Protein AF-A0A948RYU1-F1 (afdb_monomer_lite)

Foldseek 3Di:
DDFALWKWWQDDPPPLDDDDFQAWQAFQAQVGPTHQQPSDVFWRKFWDQQFDATRIKTKAFLQDAFPPDNQSHPDDQQEVVGGSHDAPCCHPPHQNPGNDGSTIIIAAFRYNDDPPPPRGRPHGDHGSRGTDMDIGGPDDDAQQFIAMAHGDRDPDPDAGQRDGDHDDPPDDDDPDDRDRDDDDDDDDD

Secondary structure (DSSP, 8-state):
---BSS-EEE---TTT-PPPTT-EEEE--TTS--EESTTSSS-EEEEEE-SSS-S-EEEEETTS--TT--TT-SSBTTSSS--SB--GGGSTTSTT---S---EEEEEBS----SS-SSS-SS--B-TT-EEEEEE-SS-------EEE---SS--SS-------PPPTTS--PPP-------------

Organism: Eiseniibacteriota bacterium (NCBI:txid2212470)

Structure (mmCIF, N/CA/C/O backbone):
data_AF-A0A948RYU1-F1
#
_entry.id   AF-A0A948RYU1-F1
#
loop_
_atom_site.group_PDB
_atom_site.id
_atom_site.type_symbol
_atom_site.label_atom_id
_atom_site.label_alt_id
_atom_site.label_comp_id
_atom_site.label_asym_id
_atom_site.label_entity_id
_atom_site.label_seq_id
_atom_site.pdbx_PDB_ins_code
_atom_site.Cartn_x
_atom_site.Cartn_y
_atom_site.Cartn_z
_atom_site.occupancy
_atom_site.B_iso_or_equiv
_atom_site.auth_seq_id
_atom_site.auth_comp_id
_atom_site.auth_asym_id
_atom_site.auth_atom_id
_atom_site.pdbx_PDB_model_num
ATOM 1 N N . MET A 1 1 ? -13.939 -6.465 -12.708 1.00 30.75 1 MET A N 1
ATOM 2 C CA . MET A 1 1 ? -13.264 -5.229 -13.135 1.00 30.75 1 MET A CA 1
ATOM 3 C C . MET A 1 1 ? -13.842 -4.120 -12.290 1.00 30.75 1 MET A C 1
ATOM 5 O O . MET A 1 1 ? -15.048 -3.894 -12.350 1.00 30.75 1 MET A O 1
ATOM 9 N N . PHE A 1 2 ? -13.020 -3.570 -11.410 1.00 34.16 2 PHE A N 1
ATOM 10 C CA . PHE A 1 2 ? -13.385 -2.534 -10.454 1.00 34.16 2 PHE A CA 1
ATOM 11 C C . PHE A 1 2 ? -12.400 -1.385 -10.671 1.00 34.16 2 PHE A C 1
ATOM 13 O O . PHE A 1 2 ? -11.220 -1.656 -10.853 1.00 34.16 2 PHE A O 1
ATOM 20 N N . SER A 1 3 ? -12.891 -0.148 -10.724 1.00 31.69 3 SER A N 1
ATOM 21 C CA . SER A 1 3 ? -12.088 1.053 -10.977 1.00 31.69 3 SER A CA 1
ATOM 22 C C . SER A 1 3 ? -12.330 2.020 -9.827 1.00 31.69 3 SER A C 1
ATOM 24 O O . SER A 1 3 ? -13.489 2.296 -9.508 1.00 31.69 3 SER A O 1
ATOM 26 N N . PHE A 1 4 ? -11.248 2.479 -9.205 1.00 39.69 4 PHE A N 1
ATOM 27 C CA . PHE A 1 4 ? -11.268 3.373 -8.049 1.00 39.69 4 PHE A CA 1
ATOM 28 C C . PHE A 1 4 ? -10.312 4.553 -8.291 1.00 39.69 4 PHE A C 1
ATOM 30 O O . PHE A 1 4 ? -9.304 4.383 -8.982 1.00 39.69 4 PHE A O 1
ATOM 37 N N . SER A 1 5 ? -10.658 5.739 -7.776 1.00 38.28 5 SER A N 1
ATOM 38 C CA . SER A 1 5 ? -9.871 6.980 -7.906 1.00 38.28 5 SER A CA 1
ATOM 39 C C . SER A 1 5 ? -8.611 6.975 -7.044 1.00 38.28 5 SER A C 1
ATOM 41 O O . SER A 1 5 ? -7.604 7.482 -7.511 1.00 38.28 5 SER A O 1
ATOM 43 N N . SER A 1 6 ? -8.668 6.330 -5.878 1.00 47.59 6 SER A N 1
ATOM 44 C CA . SER A 1 6 ? -7.546 5.949 -5.012 1.00 47.59 6 SER A CA 1
ATOM 45 C C . SER A 1 6 ? -8.043 4.774 -4.173 1.00 47.59 6 SER A C 1
ATOM 47 O O . SER A 1 6 ? -9.038 4.904 -3.465 1.00 47.59 6 SER A O 1
ATOM 49 N N . ALA A 1 7 ? -7.454 3.586 -4.303 1.00 49.44 7 ALA A N 1
ATOM 50 C CA . ALA A 1 7 ? -7.890 2.440 -3.508 1.00 49.44 7 ALA A CA 1
ATOM 51 C C . ALA A 1 7 ? -6.704 1.665 -2.965 1.00 49.44 7 ALA A C 1
ATOM 53 O O . ALA A 1 7 ? -5.889 1.134 -3.721 1.00 49.44 7 ALA A O 1
ATOM 54 N N . ALA A 1 8 ? -6.691 1.533 -1.646 1.00 55.12 8 ALA A N 1
ATOM 55 C CA . ALA A 1 8 ? -5.824 0.620 -0.938 1.00 55.12 8 ALA A CA 1
ATOM 56 C C . ALA A 1 8 ? -6.621 -0.632 -0.550 1.00 55.12 8 ALA A C 1
ATOM 58 O O . ALA A 1 8 ? -7.765 -0.550 -0.089 1.00 55.12 8 ALA A O 1
ATOM 59 N N . VAL A 1 9 ? -6.033 -1.811 -0.741 1.00 58.66 9 VAL A N 1
ATOM 60 C CA . VAL A 1 9 ? -6.622 -3.076 -0.283 1.00 58.66 9 VAL A CA 1
ATOM 61 C C . VAL A 1 9 ? -5.931 -3.475 1.011 1.00 58.66 9 VAL A C 1
ATOM 63 O O . VAL A 1 9 ? -4.713 -3.653 1.039 1.00 58.66 9 VAL A O 1
ATOM 66 N N . VAL A 1 10 ? -6.707 -3.634 2.085 1.00 53.06 10 VAL A N 1
ATOM 67 C CA . VAL A 1 10 ? -6.196 -4.237 3.320 1.00 53.06 10 VAL A CA 1
ATOM 68 C C . VAL A 1 10 ? -6.185 -5.739 3.105 1.00 53.06 10 VAL A C 1
ATOM 70 O O . VAL A 1 10 ? -7.232 -6.348 2.858 1.00 53.06 10 VAL A O 1
ATOM 73 N N . GLN A 1 11 ? -5.011 -6.339 3.228 1.00 56.06 11 GLN A N 1
ATOM 74 C CA . GLN A 1 11 ? -4.881 -7.780 3.231 1.00 56.06 11 GLN A CA 1
ATOM 75 C C . GLN A 1 11 ? -4.114 -8.199 4.481 1.00 56.06 11 GLN A C 1
ATOM 77 O O . GLN A 1 11 ? -2.984 -7.781 4.704 1.00 56.06 11 GLN A O 1
ATOM 82 N N . ASP A 1 12 ? -4.745 -9.039 5.296 1.00 52.59 12 ASP A N 1
ATOM 83 C CA . ASP A 1 12 ? -4.062 -9.759 6.365 1.00 52.59 12 ASP A CA 1
ATOM 84 C C . ASP A 1 12 ? -3.144 -10.808 5.711 1.00 52.59 12 ASP A C 1
ATOM 86 O O . ASP A 1 12 ? -3.612 -11.816 5.172 1.00 52.59 12 ASP A O 1
ATOM 90 N N . PHE A 1 13 ? -1.831 -10.554 5.686 1.00 56.03 13 PHE A N 1
ATOM 91 C CA . PHE A 1 13 ? -0.832 -11.455 5.092 1.00 56.03 13 PHE A CA 1
ATOM 92 C C . PHE A 1 13 ? -0.423 -12.606 6.042 1.00 56.03 13 PHE A C 1
ATOM 94 O O . PHE A 1 13 ? 0.565 -13.309 5.788 1.00 56.03 13 PHE A O 1
ATOM 101 N N . GLY A 1 14 ? -1.221 -12.844 7.095 1.00 46.81 14 GLY A N 1
ATOM 102 C CA . GLY A 1 14 ? -0.962 -13.599 8.328 1.00 46.81 14 GLY A CA 1
ATOM 103 C C . GLY A 1 14 ? -0.550 -15.077 8.262 1.00 46.81 14 GLY A C 1
ATOM 104 O O . GLY A 1 14 ? -0.667 -15.789 9.258 1.00 46.81 14 GLY A O 1
ATOM 105 N N . SER A 1 15 ? -0.023 -15.580 7.145 1.00 49.22 15 SER A N 1
ATOM 106 C CA . SER A 1 15 ? 0.614 -16.909 7.087 1.00 49.22 15 SER A CA 1
ATOM 107 C C . SER A 1 15 ? 1.947 -16.980 6.332 1.00 49.22 15 SER A C 1
ATOM 109 O O . SER A 1 15 ? 2.686 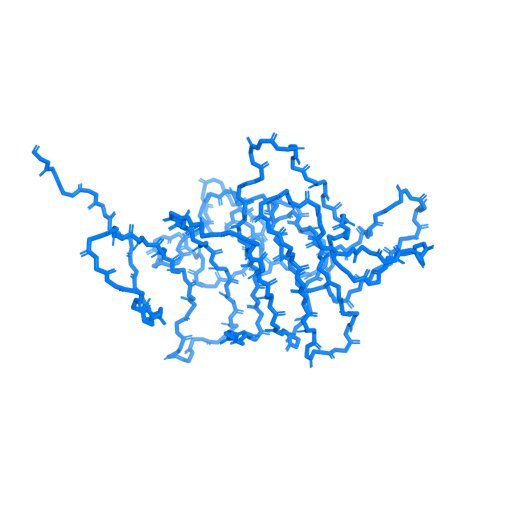-17.945 6.543 1.00 49.22 15 SER A O 1
ATOM 111 N N . TYR A 1 16 ? 2.317 -15.963 5.544 1.00 55.38 16 TYR A N 1
ATOM 112 C CA . TYR A 1 16 ? 3.554 -15.970 4.738 1.00 55.38 16 TYR A CA 1
ATOM 113 C C . TYR A 1 16 ? 4.610 -14.955 5.198 1.00 55.38 16 TYR A C 1
ATOM 115 O O . TYR A 1 16 ? 5.713 -14.916 4.652 1.00 55.38 16 TYR A O 1
ATOM 123 N N . GLY A 1 17 ? 4.307 -14.223 6.274 1.00 63.78 17 GLY A N 1
ATOM 124 C CA . GLY A 1 17 ? 5.098 -13.100 6.758 1.00 63.78 17 GLY A CA 1
ATOM 125 C C . GLY A 1 17 ? 4.718 -11.840 5.995 1.00 63.78 17 GLY A C 1
ATOM 126 O O . GLY A 1 17 ? 4.726 -11.833 4.766 1.00 63.78 17 GLY A O 1
ATOM 127 N N . ASP A 1 18 ? 4.371 -10.787 6.729 1.00 73.81 18 ASP A N 1
ATOM 128 C CA . ASP A 1 18 ? 3.951 -9.538 6.110 1.00 73.81 18 ASP A CA 1
ATOM 129 C C . ASP A 1 18 ? 5.151 -8.939 5.361 1.00 73.81 18 ASP A C 1
ATOM 131 O O . ASP A 1 18 ? 6.194 -8.686 5.984 1.00 73.81 18 ASP A O 1
ATOM 135 N N . PRO A 1 19 ? 5.063 -8.746 4.031 1.00 86.06 19 PRO A N 1
ATOM 136 C CA . PRO A 1 19 ? 6.118 -8.059 3.310 1.00 86.06 19 PRO A CA 1
ATOM 137 C C . PRO A 1 19 ? 6.304 -6.666 3.928 1.00 86.06 19 PRO A C 1
ATOM 139 O O . PRO A 1 19 ? 5.321 -6.003 4.255 1.00 86.06 19 PRO A O 1
ATOM 142 N N . PRO A 1 20 ? 7.544 -6.209 4.141 1.00 90.19 20 PRO A N 1
ATOM 143 C CA . PRO A 1 20 ? 7.784 -4.883 4.693 1.00 90.19 20 PRO A CA 1
ATOM 144 C C . PRO A 1 20 ? 7.312 -3.799 3.718 1.00 90.19 20 PRO A C 1
ATOM 146 O O . PRO A 1 20 ? 7.304 -4.019 2.502 1.00 90.19 20 PRO A O 1
ATOM 149 N N . ALA A 1 21 ? 6.985 -2.618 4.245 1.00 91.31 21 ALA A N 1
ATOM 150 C CA . ALA A 1 21 ? 6.714 -1.438 3.428 1.00 91.31 21 ALA A CA 1
ATOM 151 C C . ALA A 1 21 ? 7.827 -1.199 2.392 1.00 91.31 21 ALA A C 1
ATOM 153 O O . ALA A 1 21 ? 9.001 -1.502 2.630 1.00 91.31 21 ALA A O 1
ATOM 154 N N . GLY A 1 22 ? 7.421 -0.734 1.213 1.00 92.25 22 GLY A N 1
ATOM 155 C CA . GLY A 1 22 ? 8.281 -0.550 0.048 1.00 92.25 22 GLY A CA 1
ATOM 156 C C . GLY A 1 22 ? 8.573 -1.818 -0.748 1.00 92.25 22 GLY A C 1
ATOM 157 O O . GLY A 1 22 ? 9.243 -1.750 -1.777 1.00 92.25 22 GLY A O 1
ATOM 158 N N . THR A 1 23 ? 8.055 -2.979 -0.337 1.00 93.12 23 THR A N 1
ATOM 159 C CA . THR A 1 23 ? 8.128 -4.189 -1.167 1.00 93.12 23 THR A CA 1
ATOM 160 C C . THR A 1 23 ? 7.227 -4.036 -2.391 1.00 93.12 23 THR A C 1
ATOM 162 O O . THR A 1 23 ? 6.022 -3.836 -2.247 1.00 93.12 23 THR A O 1
ATOM 165 N N . VAL A 1 24 ? 7.795 -4.186 -3.591 1.00 94.06 24 VAL A N 1
ATOM 166 C CA . VAL A 1 24 ? 7.033 -4.273 -4.845 1.00 94.06 24 VAL A CA 1
ATOM 167 C C . VAL A 1 24 ? 6.474 -5.687 -4.996 1.00 94.06 24 VAL A C 1
ATOM 169 O O . VAL A 1 24 ? 7.227 -6.658 -5.059 1.00 94.06 24 VAL A O 1
ATOM 172 N N . ILE A 1 25 ? 5.150 -5.807 -5.061 1.00 92.81 25 ILE A N 1
ATOM 173 C CA . ILE A 1 25 ? 4.432 -7.084 -5.189 1.00 92.81 25 ILE A CA 1
ATOM 174 C C . ILE A 1 25 ? 4.146 -7.422 -6.655 1.00 92.81 25 ILE A C 1
ATOM 176 O O . ILE A 1 25 ? 4.155 -8.590 -7.040 1.00 92.81 25 ILE A O 1
ATOM 180 N N . PHE A 1 26 ? 3.928 -6.402 -7.481 1.00 94.38 26 PHE A N 1
ATOM 181 C CA . PHE A 1 26 ? 3.707 -6.522 -8.920 1.00 94.38 26 PHE A CA 1
ATOM 182 C C . PHE A 1 26 ? 4.311 -5.316 -9.639 1.00 94.38 26 PHE A C 1
ATOM 184 O O . PHE A 1 26 ? 4.293 -4.216 -9.091 1.00 94.38 26 PHE A O 1
ATOM 191 N N . GLY A 1 27 ? 4.774 -5.510 -10.872 1.00 93.38 27 GLY A N 1
ATOM 192 C CA . GLY A 1 27 ? 5.184 -4.435 -11.771 1.00 93.38 27 GLY A CA 1
ATOM 193 C C . GLY A 1 27 ? 6.677 -4.134 -11.741 1.00 93.38 27 GLY A C 1
ATOM 194 O O . GLY A 1 27 ? 7.493 -4.950 -11.305 1.00 93.38 27 GLY A O 1
ATOM 195 N N . ASP A 1 28 ? 7.036 -2.960 -12.255 1.00 90.06 28 ASP A N 1
ATOM 196 C CA . ASP A 1 28 ? 8.419 -2.500 -12.328 1.00 90.06 28 ASP A CA 1
ATOM 197 C C . ASP A 1 28 ? 9.043 -2.421 -10.931 1.00 90.06 28 ASP A C 1
ATOM 199 O O . ASP A 1 28 ? 8.451 -1.890 -9.990 1.00 90.06 28 ASP A O 1
ATOM 203 N N . HIS A 1 29 ? 10.264 -2.943 -10.821 1.00 85.44 29 HIS A N 1
ATOM 204 C CA . HIS A 1 29 ? 11.044 -2.968 -9.589 1.00 85.44 29 HIS A CA 1
ATOM 205 C C . HIS A 1 29 ? 12.248 -2.026 -9.716 1.00 85.44 29 HIS A C 1
ATOM 207 O O . HIS A 1 29 ? 12.858 -1.987 -10.793 1.00 85.44 29 HIS A O 1
ATOM 213 N N . PRO A 1 30 ? 12.692 -1.369 -8.626 1.00 78.50 30 PRO A N 1
ATOM 214 C CA . PRO A 1 30 ? 13.868 -0.490 -8.635 1.00 78.50 30 PRO A CA 1
ATOM 215 C C . PRO A 1 30 ? 15.164 -1.093 -9.233 1.00 78.50 30 PRO A C 1
ATOM 217 O O . PRO A 1 30 ? 16.036 -0.358 -9.690 1.00 78.50 30 PRO A O 1
ATOM 220 N N . TYR A 1 31 ? 15.287 -2.428 -9.308 1.00 78.38 31 TYR A N 1
ATOM 221 C CA . TYR A 1 31 ? 16.457 -3.143 -9.851 1.00 78.38 31 TYR A CA 1
ATOM 222 C C . TYR A 1 31 ? 16.216 -3.813 -11.208 1.00 78.38 31 TYR A C 1
ATOM 224 O O . TYR A 1 31 ? 17.054 -4.581 -11.685 1.00 78.38 31 TYR A O 1
ATOM 232 N N . GLY A 1 32 ? 15.076 -3.536 -11.842 1.00 74.50 32 GLY A N 1
ATOM 233 C CA . GLY A 1 32 ? 14.790 -3.933 -13.219 1.00 74.50 32 GLY A CA 1
ATOM 234 C C . GLY A 1 32 ? 14.391 -5.393 -13.430 1.00 74.50 32 GLY A C 1
ATOM 235 O O . GLY A 1 32 ? 14.212 -5.784 -14.581 1.00 74.50 32 GLY A O 1
ATOM 236 N N . ILE A 1 33 ? 14.236 -6.198 -12.372 1.00 80.94 33 ILE A N 1
ATOM 237 C CA . ILE A 1 33 ? 13.502 -7.469 -12.453 1.00 80.94 33 ILE A CA 1
ATOM 238 C C . ILE A 1 33 ? 12.091 -7.200 -11.931 1.00 80.94 33 ILE A C 1
ATOM 240 O O . ILE A 1 33 ? 11.944 -7.040 -10.722 1.00 80.94 33 ILE A O 1
ATOM 244 N N . PRO A 1 34 ? 11.075 -7.118 -12.806 1.00 88.06 34 PRO A N 1
ATOM 245 C CA . PRO A 1 34 ? 9.707 -6.874 -12.376 1.00 88.06 34 PRO A CA 1
ATOM 246 C C . PRO A 1 34 ? 9.209 -7.965 -11.429 1.00 88.06 34 PRO A C 1
ATOM 248 O O . PRO A 1 34 ? 9.529 -9.143 -11.614 1.00 88.06 34 PRO A O 1
ATOM 251 N N . ALA A 1 35 ? 8.399 -7.570 -10.452 1.00 91.56 35 ALA A N 1
ATOM 252 C CA . ALA A 1 35 ? 7.615 -8.512 -9.672 1.00 91.56 35 ALA A CA 1
ATOM 253 C C . ALA A 1 35 ? 6.418 -8.978 -10.515 1.00 91.56 35 ALA A C 1
ATOM 255 O O . ALA A 1 35 ? 5.768 -8.185 -11.198 1.00 91.56 35 ALA A O 1
ATOM 256 N N . ASP A 1 36 ? 6.128 -10.273 -10.493 1.00 91.56 36 ASP A N 1
ATOM 257 C CA . ASP A 1 36 ? 5.119 -10.912 -11.345 1.00 91.56 36 ASP A CA 1
ATOM 258 C C . ASP A 1 36 ? 3.763 -11.102 -10.653 1.00 91.56 36 ASP A C 1
ATOM 260 O O . ASP A 1 36 ? 2.849 -11.678 -11.243 1.00 91.56 36 ASP A O 1
ATOM 264 N N . GLY A 1 37 ? 3.611 -10.604 -9.422 1.00 87.19 37 GLY A N 1
ATOM 265 C CA . GLY A 1 37 ? 2.365 -10.720 -8.674 1.00 87.19 37 GLY A CA 1
ATOM 266 C C . GLY A 1 37 ? 2.184 -12.039 -7.935 1.00 87.19 37 GLY A C 1
ATOM 267 O O . GLY A 1 37 ? 1.142 -12.222 -7.309 1.00 87.19 37 GLY A O 1
ATOM 268 N N . THR A 1 38 ? 3.158 -12.959 -7.972 1.00 88.56 38 THR A N 1
ATOM 269 C CA . THR A 1 38 ? 3.029 -14.300 -7.370 1.00 88.56 38 THR A CA 1
ATOM 270 C C . THR A 1 38 ? 3.529 -14.365 -5.926 1.00 88.56 38 THR A C 1
ATOM 272 O O . THR A 1 38 ? 3.927 -15.430 -5.451 1.00 88.56 38 THR A O 1
ATOM 275 N N . PHE A 1 39 ? 3.578 -13.229 -5.223 1.00 85.38 39 PHE A N 1
ATOM 276 C CA . PHE A 1 39 ? 3.970 -13.206 -3.811 1.00 85.38 39 PHE A CA 1
ATOM 277 C C . PHE A 1 39 ? 3.010 -14.053 -2.961 1.00 85.38 39 PHE A C 1
ATOM 279 O O . PHE A 1 39 ? 3.430 -14.734 -2.026 1.00 85.38 39 PHE A O 1
ATOM 286 N N . PHE A 1 40 ? 1.723 -14.045 -3.319 1.00 81.00 40 PHE A N 1
ATOM 287 C CA . PHE A 1 40 ? 0.704 -14.872 -2.687 1.00 81.00 40 PHE A CA 1
ATOM 288 C C . PHE A 1 40 ? 0.591 -16.212 -3.420 1.00 81.00 40 PHE A C 1
ATOM 290 O O . PHE A 1 40 ? 0.560 -16.240 -4.649 1.00 81.00 40 PHE A O 1
ATOM 297 N N . PRO A 1 41 ? 0.523 -17.342 -2.700 1.00 81.19 41 PRO A N 1
ATOM 298 C CA . PRO A 1 41 ? 0.465 -18.652 -3.343 1.00 81.19 41 PRO A CA 1
ATOM 299 C C . PRO A 1 41 ? -0.919 -19.000 -3.892 1.00 81.19 41 PRO A C 1
ATOM 301 O O . PRO A 1 41 ? -1.015 -19.854 -4.767 1.00 81.19 41 PRO A O 1
ATOM 304 N N . ASP A 1 42 ? -1.973 -18.368 -3.37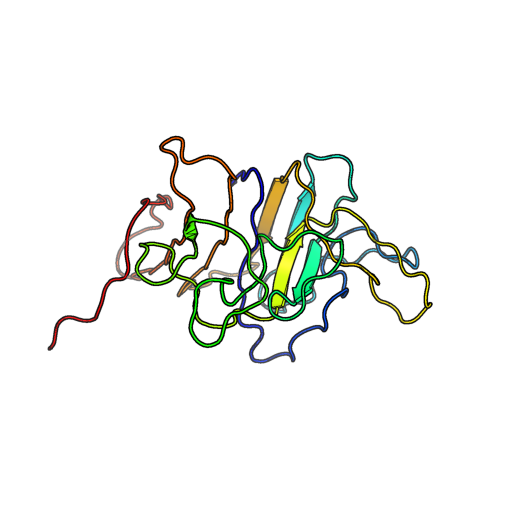2 1.00 79.81 42 ASP A N 1
ATOM 305 C CA . ASP A 1 42 ? -3.362 -18.708 -3.700 1.00 79.81 42 ASP A CA 1
ATOM 306 C C . ASP A 1 42 ? -3.936 -17.861 -4.847 1.00 79.81 42 ASP A C 1
ATOM 308 O O . ASP A 1 42 ? -4.993 -18.180 -5.395 1.00 79.81 42 ASP A O 1
ATOM 312 N N . PHE A 1 43 ? -3.268 -16.763 -5.203 1.00 82.06 43 PHE A N 1
ATOM 313 C CA . PHE A 1 43 ? -3.692 -15.880 -6.280 1.00 82.06 43 PHE A CA 1
ATOM 314 C C . PHE A 1 43 ? -2.529 -15.048 -6.815 1.00 82.06 43 PHE A C 1
ATOM 316 O O . PHE A 1 43 ? -1.555 -14.776 -6.117 1.00 82.06 43 PHE A O 1
ATOM 323 N N . ILE A 1 44 ? -2.676 -14.592 -8.051 1.00 86.81 44 ILE A N 1
ATOM 324 C CA . ILE A 1 44 ? -1.775 -13.634 -8.686 1.00 86.81 44 ILE A CA 1
ATOM 325 C C . ILE A 1 44 ? -2.408 -12.254 -8.577 1.00 86.81 44 ILE A C 1
ATOM 327 O O . ILE A 1 44 ? -3.605 -12.098 -8.834 1.00 86.81 44 ILE A O 1
ATOM 331 N N . VAL A 1 45 ? -1.616 -11.248 -8.213 1.00 87.12 45 VAL A N 1
ATOM 332 C CA . VAL A 1 45 ? -2.070 -9.856 -8.212 1.00 87.12 45 VAL A CA 1
ATOM 333 C C . VAL A 1 45 ? -1.428 -9.063 -9.344 1.00 87.12 45 VAL A C 1
ATOM 335 O O . VAL A 1 45 ? -0.258 -9.233 -9.661 1.00 87.12 45 VAL A O 1
ATOM 338 N N . SER A 1 46 ? -2.196 -8.185 -9.972 1.00 87.31 46 SER A N 1
ATOM 339 C CA . SER A 1 46 ? -1.693 -7.246 -10.972 1.00 87.31 46 SER A CA 1
ATOM 340 C C . SER A 1 46 ? -2.391 -5.905 -10.845 1.00 87.31 46 SER A C 1
ATOM 342 O O . SER A 1 46 ? -3.420 -5.802 -10.175 1.00 87.31 46 SER A O 1
ATOM 344 N N . ALA A 1 47 ? -1.836 -4.875 -11.475 1.00 86.06 47 ALA A N 1
ATOM 345 C CA . ALA A 1 47 ? -2.464 -3.569 -11.509 1.00 86.06 47 ALA A CA 1
ATOM 346 C C . ALA A 1 47 ? -2.339 -2.872 -12.853 1.00 86.06 47 ALA A C 1
ATOM 348 O O . ALA A 1 47 ? -1.397 -3.099 -13.615 1.00 86.06 47 ALA A O 1
ATOM 349 N N . VAL A 1 48 ? -3.303 -1.990 -13.091 1.00 86.69 48 VAL A N 1
ATOM 350 C CA . VAL A 1 48 ? -3.226 -0.950 -14.106 1.00 86.69 48 VAL A CA 1
ATOM 351 C C . VAL A 1 48 ? -3.297 0.387 -13.384 1.00 86.69 48 VAL A C 1
ATOM 353 O O . VAL A 1 48 ? -4.337 0.727 -12.827 1.00 86.69 48 VAL A O 1
ATOM 356 N N . ASN A 1 49 ? -2.197 1.130 -13.387 1.00 85.62 49 ASN A N 1
ATOM 357 C CA . ASN A 1 49 ? -2.150 2.505 -12.908 1.00 85.62 49 ASN A CA 1
ATOM 358 C C . ASN A 1 49 ? -2.717 3.431 -14.005 1.00 85.62 49 ASN A C 1
ATOM 360 O O . ASN A 1 49 ? -2.280 3.372 -15.161 1.00 85.62 49 ASN A O 1
ATOM 364 N N . HIS A 1 50 ? -3.716 4.247 -13.663 1.00 85.62 50 HIS A N 1
ATOM 365 C CA . HIS A 1 50 ? -4.346 5.225 -14.560 1.00 85.62 50 HIS A CA 1
ATOM 366 C C . HIS A 1 50 ? -3.803 6.651 -14.395 1.00 85.62 50 HIS A C 1
ATOM 368 O O . HIS A 1 50 ? -4.170 7.537 -15.174 1.00 85.62 50 HIS A O 1
ATOM 374 N N . GLY A 1 51 ? -2.931 6.867 -13.417 1.00 84.12 51 GLY A N 1
ATOM 375 C CA . GLY A 1 51 ? -2.153 8.078 -13.238 1.00 84.12 51 GLY A CA 1
ATOM 376 C C . GLY A 1 51 ? -0.869 8.109 -14.063 1.00 84.12 51 GLY A C 1
ATOM 377 O O . GLY A 1 51 ? -0.802 7.603 -15.187 1.00 84.12 51 GLY A O 1
ATOM 378 N N . ASN A 1 52 ? 0.145 8.790 -13.525 1.00 88.00 52 ASN A N 1
ATOM 379 C CA . ASN A 1 52 ? 1.428 9.009 -14.208 1.00 88.00 52 ASN A CA 1
ATOM 380 C C . ASN A 1 52 ? 2.574 8.170 -13.626 1.00 88.00 52 ASN A C 1
ATOM 382 O O . ASN A 1 52 ? 3.683 8.212 -14.169 1.00 88.00 52 ASN A O 1
ATOM 386 N N . GLY A 1 53 ? 2.319 7.447 -12.539 1.00 88.69 53 GLY A N 1
ATOM 387 C CA . GLY A 1 53 ? 3.256 6.557 -11.882 1.00 88.69 53 GLY A CA 1
ATOM 388 C C . GLY A 1 53 ? 3.456 5.222 -12.610 1.00 88.69 53 GLY A C 1
ATOM 389 O O . GLY A 1 53 ? 2.926 4.978 -13.705 1.00 88.69 53 GLY A O 1
ATOM 390 N N . PRO A 1 54 ? 4.280 4.338 -12.029 1.00 92.81 54 PRO A N 1
ATOM 391 C CA . PRO A 1 54 ? 4.547 3.016 -12.569 1.00 92.81 54 PRO A CA 1
ATOM 392 C C . PRO A 1 54 ? 3.318 2.104 -12.487 1.00 92.81 54 PRO A C 1
ATOM 394 O O . PRO A 1 54 ? 2.419 2.269 -11.664 1.00 92.81 54 PRO A O 1
ATOM 397 N N . GLN A 1 55 ? 3.311 1.075 -13.331 1.00 91.81 55 GLN A N 1
ATOM 398 C CA . GLN A 1 55 ? 2.305 0.009 -13.319 1.00 91.81 55 GLN A CA 1
ATOM 399 C C . GLN A 1 55 ? 2.644 -1.019 -12.228 1.00 91.81 55 GLN A C 1
ATOM 401 O O . GLN A 1 55 ? 2.850 -2.196 -12.524 1.00 91.81 55 GLN A O 1
ATOM 406 N N . SER A 1 56 ? 2.771 -0.554 -10.984 1.00 93.56 56 SER A N 1
ATOM 407 C CA . SER A 1 56 ? 3.295 -1.345 -9.872 1.00 93.56 56 SER A CA 1
ATOM 408 C C . SER A 1 56 ? 2.373 -1.330 -8.661 1.00 93.56 56 SER A C 1
ATOM 410 O O . SER A 1 56 ? 1.692 -0.343 -8.390 1.00 93.56 56 SER A O 1
ATOM 412 N N . LEU A 1 57 ? 2.391 -2.435 -7.915 1.00 92.62 57 LEU A N 1
ATOM 413 C CA . LEU A 1 57 ? 1.772 -2.547 -6.599 1.00 92.62 57 LEU A CA 1
ATOM 414 C C . LEU A 1 57 ? 2.847 -2.628 -5.537 1.00 92.62 57 LEU A C 1
ATOM 416 O O . LEU A 1 57 ? 3.764 -3.446 -5.654 1.00 92.62 57 LEU A O 1
ATOM 420 N N . ILE A 1 58 ? 2.703 -1.820 -4.495 1.00 92.44 58 ILE A N 1
ATOM 421 C CA . ILE A 1 58 ? 3.655 -1.765 -3.389 1.00 92.44 58 ILE A CA 1
ATOM 422 C C . ILE A 1 58 ? 2.948 -1.906 -2.051 1.00 92.44 58 ILE A C 1
ATOM 424 O O . ILE A 1 58 ? 1.758 -1.619 -1.914 1.00 92.44 58 ILE A O 1
ATOM 428 N N . ILE A 1 59 ? 3.707 -2.374 -1.068 1.00 91.88 59 ILE A N 1
ATOM 429 C CA . ILE A 1 59 ? 3.268 -2.411 0.320 1.00 91.88 59 ILE A CA 1
ATOM 430 C C . ILE A 1 59 ? 3.507 -1.053 0.966 1.00 91.88 59 ILE A C 1
ATOM 432 O O . ILE A 1 59 ? 4.619 -0.526 0.917 1.00 91.88 59 ILE A O 1
ATOM 436 N N . PHE A 1 60 ? 2.478 -0.536 1.621 1.00 91.00 60 PHE A N 1
ATOM 437 C CA . PHE A 1 60 ? 2.474 0.739 2.324 1.00 91.00 60 PHE A CA 1
ATOM 438 C C . PHE A 1 60 ? 2.122 0.528 3.794 1.00 91.00 60 PHE A C 1
ATOM 440 O O . PHE A 1 60 ? 1.094 -0.075 4.089 1.00 91.00 60 PHE A O 1
ATOM 447 N N . ASP A 1 61 ? 2.949 1.013 4.721 1.00 91.75 61 ASP A N 1
ATOM 448 C CA . ASP A 1 61 ? 2.618 0.970 6.149 1.00 91.75 61 ASP A CA 1
ATOM 449 C C . ASP A 1 61 ? 1.773 2.189 6.521 1.00 91.75 61 ASP A C 1
ATOM 451 O O . ASP A 1 61 ? 2.290 3.270 6.796 1.00 91.75 61 ASP A O 1
ATOM 455 N N . SER A 1 62 ? 0.461 1.992 6.600 1.00 89.50 62 SER A N 1
ATOM 456 C CA . SER A 1 62 ? -0.464 3.056 6.986 1.00 89.50 62 SER A CA 1
ATOM 457 C C . SER A 1 62 ? -0.263 3.567 8.414 1.00 89.50 62 SER A C 1
ATOM 459 O O . SER A 1 62 ? -0.711 4.666 8.730 1.00 89.50 62 SER A O 1
ATOM 461 N N . SER A 1 63 ? 0.426 2.822 9.282 1.00 90.81 63 SER A N 1
ATOM 462 C CA . SER A 1 63 ? 0.759 3.289 10.634 1.00 90.81 63 SER A CA 1
ATOM 463 C C . SER A 1 63 ? 1.993 4.188 10.693 1.00 90.81 63 SER A C 1
ATOM 465 O O . SER A 1 63 ? 2.179 4.908 11.677 1.00 90.81 63 SER A O 1
ATOM 467 N N . HIS A 1 64 ? 2.792 4.206 9.624 1.00 92.19 64 HIS A N 1
ATOM 468 C CA . HIS A 1 64 ? 3.960 5.069 9.457 1.00 92.19 64 HIS A CA 1
ATOM 469 C C . HIS A 1 64 ? 4.059 5.554 8.000 1.00 92.19 64 HIS A C 1
ATOM 471 O O . HIS A 1 64 ? 5.022 5.212 7.311 1.00 92.19 64 HIS A O 1
ATOM 477 N N . PRO A 1 65 ? 3.070 6.331 7.522 1.00 90.88 65 PRO A N 1
ATOM 478 C CA . PRO A 1 65 ? 3.026 6.775 6.135 1.00 90.88 65 PRO A CA 1
ATOM 479 C C . PRO A 1 65 ? 4.232 7.656 5.780 1.00 90.88 65 PRO A C 1
ATOM 481 O O . PRO A 1 65 ? 4.769 8.390 6.619 1.00 90.88 65 PRO A O 1
ATOM 484 N N . THR A 1 66 ? 4.641 7.568 4.518 1.00 87.56 66 THR A N 1
ATOM 485 C CA . THR A 1 66 ? 5.740 8.314 3.883 1.00 87.56 66 THR A CA 1
ATOM 486 C C . THR A 1 66 ? 5.202 9.146 2.713 1.00 87.56 66 THR A C 1
ATOM 488 O O . THR A 1 66 ? 3.998 9.188 2.507 1.00 87.56 66 THR A O 1
ATOM 491 N N . GLY A 1 67 ? 6.060 9.849 1.964 1.00 76.75 67 GLY A N 1
ATOM 492 C CA . GLY A 1 67 ? 5.642 10.540 0.728 1.00 76.75 67 GLY A CA 1
ATOM 493 C C . GLY A 1 67 ? 4.865 11.852 0.910 1.00 76.75 67 GLY A C 1
ATOM 494 O O . GLY A 1 67 ? 4.566 12.523 -0.067 1.00 76.75 67 GLY A O 1
ATOM 495 N N . ASP A 1 68 ? 4.619 12.271 2.156 1.00 78.44 68 ASP A N 1
ATOM 496 C CA . ASP A 1 68 ? 3.723 13.378 2.522 1.00 78.44 68 ASP A CA 1
ATOM 497 C C . ASP A 1 68 ? 2.228 13.124 2.222 1.00 78.44 68 ASP A C 1
ATOM 499 O O . ASP A 1 68 ? 1.421 14.036 2.447 1.00 78.44 68 ASP A O 1
ATOM 503 N N . ASP A 1 69 ? 1.839 11.902 1.824 1.00 73.25 69 ASP A N 1
ATOM 504 C CA . ASP A 1 69 ? 0.434 11.501 1.736 1.00 73.25 69 ASP A CA 1
ATOM 505 C C . ASP A 1 69 ? -0.023 10.696 2.957 1.00 73.25 69 ASP A C 1
ATOM 507 O O . ASP A 1 69 ? 0.346 9.548 3.214 1.00 73.25 69 ASP A O 1
ATOM 511 N N . PHE A 1 70 ? -0.806 11.369 3.793 1.00 83.62 70 PHE A N 1
ATOM 512 C CA . PHE A 1 70 ? -1.234 10.862 5.096 1.00 83.62 70 PHE A CA 1
ATOM 513 C C . PHE A 1 70 ? -2.689 10.415 5.096 1.00 83.62 70 PHE A C 1
ATOM 515 O O . PHE A 1 70 ? -3.196 9.974 6.129 1.00 83.62 70 PHE A O 1
ATOM 522 N N . ASP A 1 71 ? -3.403 10.572 3.990 1.00 80.06 71 ASP A N 1
ATOM 523 C CA . ASP A 1 71 ? -4.834 10.301 3.946 1.00 80.06 71 ASP A CA 1
ATOM 524 C C . ASP A 1 71 ? -5.165 8.802 3.906 1.00 80.06 71 ASP A C 1
ATOM 526 O O . ASP A 1 71 ? -6.206 8.400 4.429 1.00 80.06 71 ASP A O 1
ATOM 530 N N . LEU A 1 72 ? -4.224 7.959 3.475 1.00 84.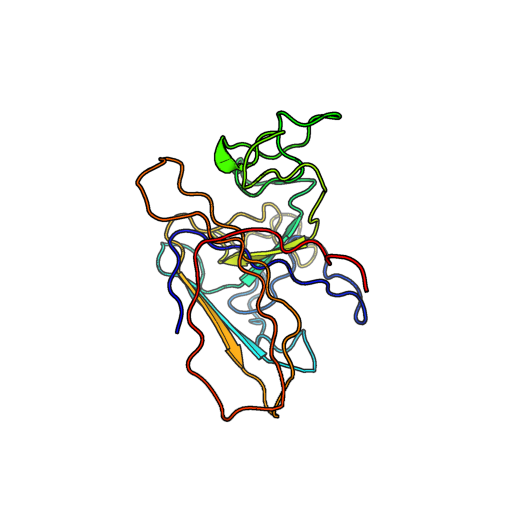38 72 LEU A N 1
ATOM 531 C CA . LEU A 1 72 ? -4.243 6.508 3.706 1.00 84.38 72 LEU A CA 1
ATOM 532 C C . LEU A 1 72 ? -3.710 6.077 5.085 1.00 84.38 72 LEU A C 1
ATOM 534 O O . LEU A 1 72 ? -3.673 4.884 5.400 1.00 84.38 72 LEU A O 1
ATOM 538 N N . GLY A 1 73 ? -3.279 7.022 5.923 1.00 88.69 73 GLY A N 1
ATOM 539 C CA . GLY A 1 73 ? -2.742 6.730 7.248 1.00 88.69 73 GLY A CA 1
ATOM 540 C C . GLY A 1 73 ? -3.797 6.185 8.220 1.00 88.69 73 GLY A C 1
ATOM 541 O O . GLY A 1 73 ? -4.978 6.535 8.168 1.00 88.69 73 GLY A O 1
ATOM 542 N N . THR A 1 74 ? -3.369 5.338 9.156 1.00 88.62 74 THR A N 1
ATOM 543 C CA . THR A 1 74 ? -4.208 4.735 10.200 1.00 88.62 74 THR A CA 1
ATOM 544 C C . THR A 1 74 ? -3.423 4.567 11.510 1.00 88.62 74 THR A C 1
ATOM 546 O O . THR A 1 74 ? -2.253 4.197 11.470 1.00 88.62 74 THR A O 1
ATOM 549 N N . PRO A 1 75 ? -4.003 4.794 12.701 1.00 92.44 75 PRO A N 1
ATOM 550 C CA . PRO A 1 75 ? -5.320 5.370 12.966 1.00 92.44 75 PRO A CA 1
ATOM 551 C C . PRO A 1 75 ? -5.490 6.806 12.447 1.00 92.44 75 PRO A C 1
ATOM 553 O O . PRO A 1 75 ? -4.511 7.474 12.122 1.00 92.44 75 PRO A O 1
ATOM 556 N N . ASN A 1 76 ? -6.725 7.301 12.417 1.00 92.31 76 ASN A N 1
ATOM 557 C CA . ASN A 1 76 ? -7.033 8.696 12.107 1.00 92.31 76 ASN A CA 1
ATOM 558 C C . ASN A 1 76 ? -6.522 9.667 13.197 1.00 92.31 76 ASN A C 1
ATOM 560 O O . ASN A 1 76 ? -6.455 9.335 14.384 1.00 92.31 76 ASN A O 1
ATOM 564 N N . GLU A 1 77 ? -6.207 10.898 12.801 1.00 93.56 77 GLU A N 1
ATOM 565 C CA . GLU A 1 77 ? -5.654 11.964 13.644 1.00 93.56 77 GLU A CA 1
ATOM 566 C C . GLU A 1 77 ? -6.584 12.419 14.778 1.00 93.56 77 GLU A C 1
ATOM 568 O O . GLU A 1 77 ? -6.127 12.999 15.762 1.00 93.56 77 GLU A O 1
ATOM 573 N N . THR A 1 78 ? -7.888 12.156 14.666 1.00 94.19 78 THR A N 1
ATOM 574 C CA . THR A 1 78 ? -8.884 12.535 15.684 1.00 94.19 78 THR A CA 1
ATOM 575 C C . THR A 1 78 ? -9.144 11.457 16.738 1.00 94.19 78 THR A C 1
ATOM 577 O O . THR A 1 78 ? -9.894 11.705 17.682 1.00 94.19 78 THR A O 1
ATOM 580 N N . CYS A 1 79 ? -8.540 10.277 16.594 1.00 93.94 79 CYS A N 1
ATOM 581 C CA . CYS A 1 79 ? -8.677 9.171 17.538 1.00 93.94 79 CYS A CA 1
ATOM 582 C C . CYS A 1 79 ? -7.919 9.422 18.853 1.00 93.94 79 CYS A C 1
ATOM 584 O O . CYS A 1 79 ? -7.119 10.351 18.971 1.00 93.94 79 CYS A O 1
ATOM 586 N N . ASP A 1 80 ? -8.164 8.576 19.858 1.00 93.50 80 ASP A N 1
ATOM 587 C CA . ASP A 1 80 ? -7.439 8.587 21.134 1.00 93.50 80 ASP A CA 1
ATOM 588 C C . ASP A 1 80 ? -6.778 7.216 21.385 1.00 93.50 80 ASP A C 1
ATOM 590 O O . ASP A 1 80 ? -7.488 6.254 21.696 1.00 93.50 80 ASP A O 1
ATOM 594 N N . PRO A 1 81 ? -5.440 7.091 21.259 1.00 93.00 81 PRO A N 1
ATOM 595 C CA . PRO A 1 81 ? -4.485 8.145 20.895 1.00 93.00 81 PRO A CA 1
ATOM 596 C C . PRO A 1 81 ? -4.592 8.568 19.412 1.00 93.00 81 PRO A C 1
ATOM 598 O O . PRO A 1 81 ? -5.042 7.771 18.587 1.00 93.00 81 PRO A O 1
ATOM 601 N N . PRO A 1 82 ? -4.151 9.792 19.053 1.00 93.75 82 PRO A N 1
ATOM 602 C CA . PRO A 1 82 ? -4.178 10.254 17.666 1.00 93.75 82 PRO A CA 1
ATOM 603 C C . PRO A 1 82 ? -3.182 9.462 16.814 1.00 93.75 82 PRO A C 1
ATOM 605 O O . PRO A 1 82 ? -2.038 9.253 17.232 1.00 93.75 82 PRO A O 1
ATOM 608 N N . GLY A 1 83 ? -3.617 9.029 15.630 1.00 94.31 83 GLY A N 1
ATOM 609 C CA . GLY A 1 83 ? -2.768 8.365 14.639 1.00 94.31 83 GLY A CA 1
ATOM 610 C C . GLY A 1 83 ? -2.321 9.295 13.503 1.00 94.31 83 GLY A C 1
ATOM 611 O O . GLY A 1 83 ? -2.620 10.490 13.528 1.00 94.31 83 GLY A O 1
ATOM 612 N N . PRO A 1 84 ? -1.572 8.772 12.516 1.00 92.94 84 PRO A N 1
ATOM 613 C CA . PRO A 1 84 ? -1.046 9.564 11.403 1.00 92.94 84 PRO A CA 1
ATOM 614 C C . PRO A 1 84 ? -2.083 9.899 10.315 1.00 92.94 84 PRO A C 1
ATOM 616 O O . PRO A 1 84 ? -1.812 10.758 9.483 1.00 92.94 84 PRO A O 1
ATOM 619 N N . GLY A 1 85 ? -3.235 9.224 10.296 1.00 91.38 85 GLY A N 1
ATOM 620 C CA . GLY A 1 85 ? -4.231 9.299 9.228 1.00 91.38 85 GLY A CA 1
ATOM 621 C C . GLY A 1 85 ? -4.989 10.613 9.144 1.00 91.38 85 GLY A C 1
ATOM 622 O O . GLY A 1 85 ? -5.597 11.034 10.125 1.00 91.38 85 GLY A O 1
ATOM 623 N N . GLN A 1 86 ? -5.051 11.224 7.965 1.00 88.12 86 GLN A N 1
ATOM 624 C CA . GLN A 1 86 ? -5.737 12.501 7.754 1.00 88.12 86 GLN A CA 1
ATOM 625 C C . GLN A 1 86 ? -7.009 12.337 6.925 1.00 88.12 86 GLN A C 1
ATOM 627 O O . GLN A 1 86 ? -6.986 11.864 5.797 1.00 88.12 86 GLN A O 1
ATOM 632 N N . GLY A 1 87 ? -8.145 12.801 7.443 1.00 84.00 87 GLY A N 1
ATOM 633 C CA . GLY A 1 87 ? -9.380 12.820 6.660 1.00 84.00 87 GLY A CA 1
ATOM 634 C C . GLY A 1 87 ? -10.643 12.748 7.500 1.00 84.00 87 GLY A C 1
ATOM 635 O O . GLY A 1 87 ? -10.717 12.020 8.486 1.00 84.00 87 GLY A O 1
ATOM 636 N N . GLN A 1 88 ? -11.675 13.469 7.058 1.00 84.69 88 GLN A N 1
ATOM 637 C CA . GLN A 1 88 ? -12.950 13.566 7.780 1.00 84.69 88 GLN A CA 1
ATOM 638 C C . GLN A 1 88 ? -13.720 12.240 7.820 1.00 84.69 88 GLN A C 1
ATOM 640 O O . GLN A 1 88 ? -14.471 11.982 8.755 1.00 84.69 88 GLN A O 1
ATOM 645 N N . GLY A 1 89 ? -13.552 11.390 6.800 1.00 80.50 89 GLY A N 1
ATOM 646 C CA . GLY A 1 89 ? -14.239 10.099 6.724 1.00 80.50 89 GLY A CA 1
ATOM 647 C C . GLY A 1 89 ? -13.816 9.123 7.824 1.00 80.50 89 GLY A C 1
ATOM 648 O O . GLY A 1 89 ? -14.644 8.327 8.266 1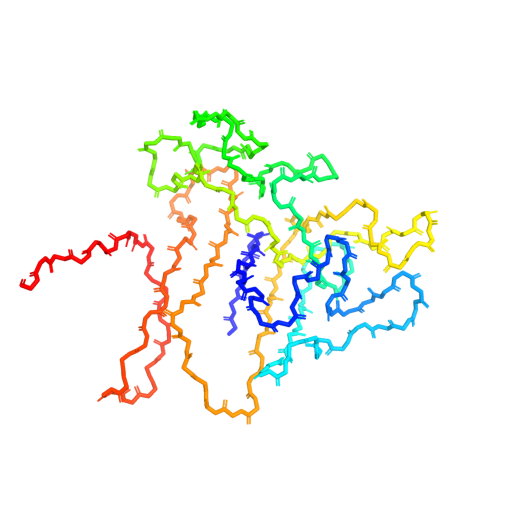.00 80.50 89 GLY A O 1
ATOM 649 N N . GLY A 1 90 ? -12.560 9.229 8.274 1.00 83.62 90 GLY A N 1
ATOM 650 C CA . GLY A 1 90 ? -11.943 8.359 9.274 1.00 83.62 90 GLY A CA 1
ATOM 651 C C . GLY A 1 90 ? -12.090 8.820 10.723 1.00 83.62 90 GLY A C 1
ATOM 652 O O . GLY A 1 90 ? -11.597 8.124 11.610 1.00 83.62 90 GLY A O 1
ATOM 653 N N . GLU A 1 91 ? -12.721 9.972 10.979 1.00 88.62 91 GLU A N 1
ATOM 654 C CA . GLU A 1 91 ? -12.744 10.565 12.321 1.00 88.62 91 GLU A CA 1
ATOM 655 C C . GLU A 1 91 ? -13.482 9.699 13.354 1.00 88.62 91 GLU A C 1
ATOM 657 O O . GLU A 1 91 ? -14.438 8.984 13.035 1.00 88.62 91 GLU A O 1
ATOM 662 N N . GLN A 1 92 ? -13.080 9.816 14.623 1.00 86.75 92 GLN A N 1
ATOM 663 C CA . GLN A 1 92 ? -13.741 9.122 15.727 1.00 86.75 92 GLN A CA 1
ATOM 664 C C . GLN A 1 92 ? -15.236 9.479 15.799 1.00 86.75 92 GLN A C 1
ATOM 666 O O . GLN A 1 92 ? -15.627 10.647 15.847 1.00 86.75 92 GLN A O 1
ATOM 671 N N . GLY A 1 93 ? -16.095 8.462 15.847 1.00 85.00 93 GLY A N 1
ATOM 672 C CA . GLY A 1 93 ? -17.549 8.585 15.850 1.00 85.00 93 GLY A CA 1
ATOM 673 C C . GLY A 1 93 ? -18.187 8.702 14.463 1.00 85.00 93 GLY A C 1
ATOM 674 O O . GLY A 1 93 ? -19.419 8.744 14.381 1.00 85.00 93 GLY A O 1
ATOM 675 N N . GLN A 1 94 ? -17.399 8.741 13.383 1.00 83.88 94 GLN A N 1
ATOM 676 C CA . GLN A 1 94 ? -17.917 8.704 12.014 1.00 83.88 94 GLN A CA 1
ATOM 677 C C . GLN A 1 94 ? -18.199 7.274 11.556 1.00 83.88 94 GLN A C 1
ATOM 679 O O . GLN A 1 94 ? -17.740 6.289 12.126 1.00 83.88 94 GLN A O 1
ATOM 684 N N . GLN A 1 95 ? -18.961 7.145 10.470 1.00 78.62 95 GLN A N 1
ATOM 685 C CA . GLN A 1 95 ? -19.259 5.837 9.883 1.00 78.62 95 GLN A CA 1
ATOM 686 C C . GLN A 1 95 ? -18.002 5.116 9.369 1.00 78.62 95 GLN A C 1
ATOM 688 O O . GLN A 1 95 ? -17.961 3.888 9.408 1.00 78.62 95 GLN A O 1
ATOM 693 N N . GLY A 1 96 ? -17.020 5.867 8.866 1.00 75.81 96 GLY A N 1
ATOM 694 C CA . GLY A 1 96 ? -15.737 5.346 8.401 1.00 75.81 96 GLY A CA 1
ATOM 695 C C . GLY A 1 96 ? -14.642 5.401 9.462 1.00 75.81 96 GLY A C 1
ATOM 696 O O . GLY A 1 96 ? -13.480 5.328 9.079 1.00 75.81 96 GLY A O 1
ATOM 697 N N . GLU A 1 97 ? -15.000 5.561 10.749 1.00 86.06 97 GLU A N 1
ATOM 698 C CA . GLU A 1 97 ? -14.047 5.647 11.861 1.00 86.06 97 GLU A CA 1
ATOM 699 C C . GLU A 1 97 ? -12.941 4.605 11.710 1.00 86.06 97 GLU A C 1
ATOM 701 O O . GLU A 1 97 ? -13.200 3.403 11.609 1.00 86.06 97 GLU A O 1
ATOM 706 N N . ASN A 1 98 ? -11.706 5.091 11.728 1.00 84.62 98 ASN A N 1
ATOM 707 C CA . ASN A 1 98 ? -10.529 4.267 11.559 1.00 84.62 98 ASN A CA 1
ATOM 708 C C . ASN A 1 98 ? -9.553 4.523 12.705 1.00 84.62 98 ASN A C 1
ATOM 710 O O . ASN A 1 98 ? -8.478 5.089 12.519 1.00 84.62 98 ASN A O 1
ATOM 714 N N . CYS A 1 99 ? -9.978 4.165 13.918 1.00 90.06 99 CYS A N 1
ATOM 715 C CA . CYS A 1 99 ? -9.183 4.336 15.133 1.00 90.06 99 CYS A CA 1
ATOM 716 C C . CYS A 1 99 ? -8.266 3.154 15.465 1.00 90.06 99 CYS A C 1
ATOM 718 O O . CYS A 1 99 ? -7.583 3.178 16.485 1.00 90.06 99 CYS A O 1
ATOM 720 N N . GLU A 1 100 ? -8.209 2.156 14.586 1.00 87.88 100 GLU A N 1
ATOM 721 C CA . GLU A 1 100 ? -7.324 1.004 14.712 1.00 87.88 100 GLU A CA 1
ATOM 722 C C . GLU A 1 100 ? -6.273 1.038 13.593 1.00 87.88 100 GLU A C 1
ATOM 724 O O . GLU A 1 100 ? -6.595 1.415 12.466 1.00 87.88 100 GLU A O 1
ATOM 729 N N . PRO A 1 101 ? -5.014 0.658 13.867 1.00 84.62 101 PRO A N 1
ATOM 730 C CA . PRO A 1 101 ? -4.007 0.548 12.824 1.00 84.62 101 PRO A CA 1
ATOM 731 C C . PRO A 1 101 ? -4.351 -0.607 11.876 1.00 84.62 101 PRO A C 1
ATOM 733 O O . PRO A 1 101 ? -4.576 -1.738 12.310 1.00 84.62 101 PRO A O 1
ATOM 736 N N . LEU A 1 102 ? -4.341 -0.331 10.575 1.00 83.81 102 LEU A N 1
ATOM 737 C CA . LEU A 1 102 ? -4.477 -1.333 9.515 1.00 83.81 102 LEU A CA 1
ATOM 738 C C . LEU A 1 102 ? -3.125 -1.845 9.007 1.00 83.81 102 LEU A C 1
ATOM 740 O O . LEU A 1 102 ? -3.091 -2.829 8.274 1.00 83.81 102 LEU A O 1
ATOM 744 N N . TYR A 1 103 ? -2.021 -1.216 9.426 1.00 87.56 103 TYR A N 1
ATOM 745 C CA . TYR A 1 103 ? -0.653 -1.582 9.058 1.00 87.56 103 TYR A CA 1
ATOM 746 C C . TYR A 1 103 ? -0.460 -1.620 7.536 1.00 87.56 103 TYR A C 1
ATOM 748 O O . TYR A 1 103 ? -0.728 -0.623 6.862 1.00 87.56 103 TYR A O 1
ATOM 756 N N . ASN A 1 104 ? 0.016 -2.745 7.004 1.00 87.31 104 ASN A N 1
ATOM 757 C CA . ASN A 1 104 ? 0.376 -2.892 5.607 1.00 87.31 104 ASN A CA 1
ATOM 758 C C . ASN A 1 104 ? -0.857 -2.932 4.702 1.00 87.31 104 ASN A C 1
ATOM 760 O O . ASN A 1 104 ? -1.690 -3.835 4.780 1.00 87.31 104 ASN A O 1
ATOM 764 N N . LEU A 1 105 ? -0.910 -1.977 3.786 1.00 86.75 105 LEU A N 1
ATOM 765 C CA . LEU A 1 105 ? -1.880 -1.884 2.712 1.00 86.75 105 LEU A CA 1
ATOM 766 C C . LEU A 1 105 ? -1.203 -2.182 1.377 1.00 86.75 105 LEU A C 1
ATOM 768 O O . LEU A 1 105 ? -0.018 -1.905 1.190 1.00 86.75 105 LEU A O 1
ATOM 772 N N . LEU A 1 106 ? -1.970 -2.726 0.437 1.00 88.69 106 LEU A N 1
ATOM 773 C CA . LEU A 1 106 ? -1.556 -2.836 -0.954 1.00 88.69 106 LEU A CA 1
ATOM 774 C C . LEU A 1 106 ? -2.075 -1.622 -1.726 1.00 88.69 106 LEU A C 1
ATOM 776 O O . LEU A 1 106 ? -3.289 -1.417 -1.786 1.00 88.69 106 LEU A O 1
ATOM 780 N N . ILE A 1 107 ? -1.166 -0.860 -2.329 1.00 90.00 107 ILE A N 1
ATOM 781 C CA . ILE A 1 107 ? -1.476 0.372 -3.066 1.00 90.00 107 ILE A CA 1
ATOM 782 C C . ILE A 1 107 ? -0.902 0.336 -4.484 1.00 90.00 107 ILE A C 1
ATOM 784 O O . ILE A 1 107 ? 0.068 -0.378 -4.757 1.00 90.00 107 ILE A O 1
ATOM 788 N N . ILE A 1 108 ? -1.497 1.120 -5.385 1.00 91.19 108 ILE A N 1
ATOM 789 C CA . ILE A 1 108 ? -0.931 1.412 -6.707 1.00 91.19 108 ILE A CA 1
ATOM 790 C C . ILE A 1 108 ? 0.131 2.485 -6.519 1.00 91.19 108 ILE A C 1
ATOM 792 O O . ILE A 1 108 ? -0.189 3.564 -6.049 1.00 91.19 108 ILE A O 1
ATOM 796 N N . ALA A 1 109 ? 1.375 2.191 -6.875 1.00 92.56 109 ALA A N 1
ATOM 797 C CA . ALA A 1 109 ? 2.504 3.056 -6.560 1.00 92.56 109 ALA A CA 1
ATOM 798 C C . ALA A 1 109 ? 2.526 4.351 -7.387 1.00 92.56 109 ALA A C 1
ATOM 800 O O . ALA A 1 109 ? 2.437 4.290 -8.616 1.00 92.56 109 ALA A O 1
ATOM 801 N N . GLU A 1 110 ? 2.782 5.491 -6.740 1.00 91.69 110 GLU A N 1
ATOM 802 C CA . GLU A 1 110 ? 3.153 6.742 -7.421 1.00 91.69 110 GLU A CA 1
ATOM 803 C C . GLU A 1 110 ? 4.599 6.680 -7.948 1.00 91.69 110 GLU A C 1
ATOM 805 O O . GLU A 1 110 ? 4.925 7.156 -9.041 1.00 91.69 110 GLU A O 1
ATOM 810 N N . ASN A 1 111 ? 5.489 6.044 -7.183 1.00 92.56 111 ASN A N 1
ATOM 811 C CA . ASN A 1 111 ? 6.909 5.940 -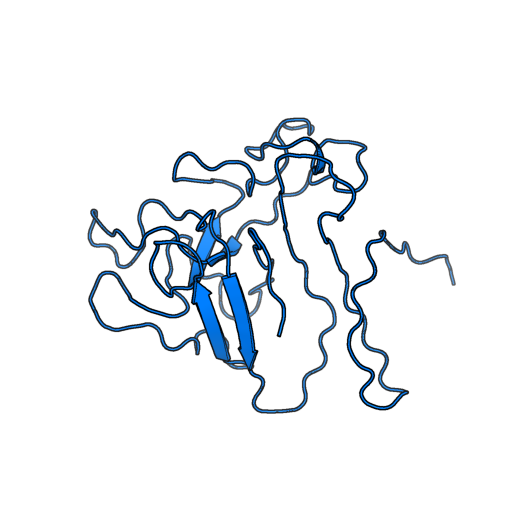7.491 1.00 92.56 111 ASN A CA 1
ATOM 812 C C . ASN A 1 111 ? 7.498 4.590 -7.041 1.00 92.56 111 ASN A C 1
ATOM 814 O O . ASN A 1 111 ? 6.904 3.847 -6.266 1.00 92.56 111 ASN A O 1
ATOM 818 N N . ILE A 1 112 ? 8.687 4.268 -7.551 1.00 93.62 112 ILE A N 1
ATOM 819 C CA . ILE A 1 112 ? 9.439 3.052 -7.193 1.00 93.62 112 ILE A CA 1
ATOM 820 C C . ILE A 1 112 ? 10.910 3.369 -6.894 1.00 93.62 112 ILE A C 1
ATOM 822 O O . ILE A 1 112 ? 11.816 2.630 -7.287 1.00 93.62 112 ILE A O 1
ATOM 826 N N . VAL A 1 113 ? 11.172 4.526 -6.285 1.00 94.00 113 VAL A N 1
ATOM 827 C CA . VAL A 1 113 ? 12.540 4.989 -6.031 1.00 94.00 113 VAL A CA 1
ATOM 828 C C . VAL A 1 113 ? 13.147 4.231 -4.851 1.00 94.00 113 VAL A C 1
ATOM 830 O O . VAL A 1 113 ? 12.593 4.237 -3.760 1.00 94.00 113 VAL A O 1
ATOM 833 N N . ASP A 1 114 ? 14.314 3.628 -5.080 1.00 93.38 114 ASP A N 1
ATOM 834 C CA . ASP A 1 114 ? 15.178 3.034 -4.052 1.00 93.38 114 ASP A CA 1
ATOM 835 C C . ASP A 1 114 ? 16.540 3.746 -4.093 1.00 93.38 114 ASP A C 1
ATOM 837 O O . ASP A 1 114 ? 17.441 3.411 -4.871 1.00 93.38 114 ASP A O 1
ATOM 841 N N . ALA A 1 115 ? 16.656 4.826 -3.329 1.00 93.25 115 ALA A N 1
ATOM 842 C CA . ALA A 1 115 ? 17.862 5.631 -3.221 1.00 93.25 115 ALA A CA 1
ATOM 843 C C . ALA A 1 115 ? 18.900 5.001 -2.283 1.00 93.25 115 ALA A C 1
ATOM 845 O O . ALA A 1 115 ? 20.099 5.266 -2.442 1.00 93.25 115 ALA A O 1
ATOM 846 N N . ASN A 1 116 ? 18.467 4.199 -1.306 1.00 93.00 116 ASN A N 1
ATOM 847 C CA . ASN A 1 116 ? 19.347 3.615 -0.294 1.00 93.00 116 ASN A CA 1
ATOM 848 C C . ASN A 1 116 ? 19.983 2.274 -0.737 1.00 93.00 116 ASN A C 1
ATOM 850 O O . ASN A 1 116 ? 21.044 1.889 -0.231 1.00 93.00 116 ASN A O 1
ATOM 854 N N . GLY A 1 117 ? 19.402 1.621 -1.740 1.00 91.75 117 GLY A N 1
ATOM 855 C CA . GLY A 1 117 ? 19.896 0.404 -2.351 1.00 91.75 117 GLY A CA 1
ATOM 856 C C . GLY A 1 117 ? 19.592 -0.881 -1.570 1.00 91.75 117 GLY A C 1
ATOM 857 O O . GLY A 1 117 ? 20.370 -1.834 -1.710 1.00 91.75 117 GLY A O 1
ATOM 858 N N . ASP A 1 118 ? 18.523 -0.938 -0.774 1.00 91.75 118 ASP A N 1
ATOM 859 C CA . ASP A 1 118 ? 18.173 -2.091 0.068 1.00 91.75 118 ASP A CA 1
ATOM 860 C C . ASP A 1 118 ? 17.181 -3.086 -0.550 1.00 91.75 118 ASP A C 1
ATOM 862 O O . ASP A 1 118 ? 16.944 -4.147 0.045 1.00 91.75 118 ASP A O 1
ATOM 866 N N . GLY A 1 119 ? 16.648 -2.815 -1.742 1.00 89.81 119 GLY A N 1
ATOM 867 C CA . GLY A 1 119 ? 15.632 -3.666 -2.353 1.00 89.81 119 GLY A CA 1
ATOM 868 C C . GLY A 1 119 ? 14.225 -3.083 -2.328 1.00 89.81 119 GLY A C 1
ATOM 869 O O . GLY A 1 119 ? 13.328 -3.756 -2.841 1.00 89.81 119 GLY A O 1
ATOM 870 N N . ARG A 1 120 ? 13.992 -1.922 -1.710 1.00 91.88 120 ARG A N 1
ATOM 871 C CA . ARG A 1 120 ? 12.649 -1.418 -1.391 1.00 91.88 120 ARG A CA 1
ATOM 872 C C . ARG A 1 120 ? 12.465 0.022 -1.829 1.00 91.88 120 ARG A C 1
ATOM 874 O O . ARG A 1 120 ? 13.401 0.804 -1.905 1.00 91.88 120 ARG A O 1
ATOM 881 N N . VAL A 1 121 ? 11.214 0.364 -2.111 1.00 93.88 121 VAL A N 1
ATOM 882 C CA . VAL A 1 121 ? 10.820 1.755 -2.327 1.00 93.88 121 VAL A CA 1
ATOM 883 C C . VAL A 1 121 ? 10.983 2.518 -1.011 1.00 93.88 121 VAL A C 1
ATOM 885 O O . VAL A 1 121 ? 10.457 2.077 0.010 1.00 93.88 121 VAL A O 1
ATOM 888 N N . ASP A 1 122 ? 11.723 3.628 -1.041 1.00 92.44 122 ASP A N 1
ATOM 889 C CA . ASP A 1 122 ? 12.072 4.422 0.148 1.00 92.44 122 ASP A CA 1
ATOM 890 C C . ASP A 1 122 ? 10.889 5.236 0.684 1.00 92.44 122 ASP A C 1
ATOM 892 O O . ASP A 1 122 ? 10.687 5.302 1.896 1.00 92.44 122 ASP A O 1
ATOM 896 N N . ASP A 1 123 ? 10.092 5.805 -0.225 1.00 92.44 123 ASP A N 1
ATOM 897 C CA . ASP A 1 123 ? 8.898 6.595 0.084 1.00 92.44 123 ASP A CA 1
ATOM 898 C C . ASP A 1 123 ? 7.665 5.993 -0.624 1.00 92.44 123 ASP A C 1
ATOM 900 O O . ASP A 1 123 ? 7.237 6.508 -1.664 1.00 92.44 123 ASP A O 1
ATOM 904 N N . PRO A 1 124 ? 7.123 4.856 -0.135 1.00 92.00 124 PRO A N 1
ATOM 905 C CA . PRO A 1 124 ? 5.878 4.291 -0.648 1.00 92.00 124 PRO A CA 1
ATOM 906 C C . PRO A 1 124 ? 4.723 5.283 -0.519 1.00 92.00 124 PRO A C 1
ATOM 908 O O . PRO A 1 124 ? 4.463 5.780 0.577 1.00 92.00 124 PRO A O 1
ATOM 911 N N . ASP A 1 125 ? 4.035 5.521 -1.631 1.00 89.38 125 ASP A N 1
ATOM 912 C CA . ASP A 1 125 ? 2.896 6.432 -1.735 1.00 89.38 125 ASP A CA 1
ATOM 913 C C . ASP A 1 125 ? 1.980 6.000 -2.893 1.00 89.38 125 ASP A C 1
ATOM 915 O O . ASP A 1 125 ? 2.467 5.378 -3.856 1.00 89.38 125 ASP A O 1
ATOM 919 N N . ASP A 1 126 ? 0.673 6.248 -2.784 1.00 87.88 126 ASP A N 1
ATOM 920 C CA . ASP A 1 126 ? -0.300 5.848 -3.795 1.00 87.88 126 ASP A CA 1
ATOM 921 C C . ASP A 1 126 ? -0.432 6.864 -4.930 1.00 87.88 126 ASP A C 1
ATOM 923 O O . ASP A 1 126 ? -0.276 8.070 -4.776 1.00 87.88 126 ASP A O 1
ATOM 927 N N . ASP A 1 127 ? -0.687 6.368 -6.138 1.00 87.88 127 ASP A N 1
ATOM 928 C CA . ASP A 1 127 ? -0.906 7.252 -7.274 1.00 87.88 127 ASP A CA 1
ATOM 929 C C . ASP A 1 127 ? -2.290 7.905 -7.168 1.00 87.88 127 ASP A C 1
ATOM 931 O O . ASP A 1 127 ? -3.316 7.231 -7.286 1.00 87.88 127 ASP A O 1
ATOM 935 N N . ALA A 1 128 ? -2.323 9.233 -7.046 1.00 83.81 128 ALA A N 1
ATOM 936 C CA . ALA A 1 128 ? -3.553 10.028 -6.984 1.00 83.81 128 ALA A CA 1
ATOM 937 C C . ALA A 1 128 ? -4.465 9.911 -8.229 1.00 83.81 128 ALA A C 1
ATOM 939 O O . ALA A 1 128 ? -5.602 10.389 -8.225 1.00 83.81 128 ALA A O 1
ATOM 940 N N . GLY A 1 129 ? -3.970 9.354 -9.340 1.00 81.56 129 GLY A N 1
ATOM 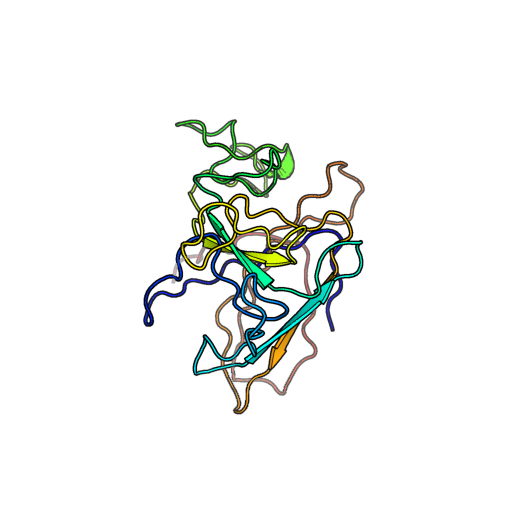941 C CA . GLY A 1 129 ? -4.771 8.998 -10.513 1.00 81.56 129 GLY A CA 1
ATOM 942 C C . GLY A 1 129 ? -5.497 7.654 -10.387 1.00 81.56 129 GLY A C 1
ATOM 943 O O . GLY A 1 129 ? -6.348 7.344 -11.230 1.00 81.56 129 GLY A O 1
ATOM 944 N N . GLY A 1 130 ? -5.164 6.869 -9.363 1.00 82.56 130 GLY A N 1
ATOM 945 C CA . GLY A 1 130 ? -5.752 5.579 -9.053 1.00 82.56 130 GLY A CA 1
ATOM 946 C C . GLY A 1 130 ? -5.539 4.540 -10.141 1.00 82.56 130 GLY A C 1
ATOM 947 O O . GLY A 1 130 ? -4.582 4.564 -10.921 1.00 82.56 130 GLY A O 1
ATOM 948 N N . GLY A 1 131 ? -6.473 3.595 -10.213 1.00 84.12 131 GLY A N 1
ATOM 949 C CA . GLY A 1 131 ? -6.392 2.529 -11.195 1.00 84.12 131 GLY A CA 1
ATOM 950 C C . GLY A 1 131 ? -7.224 1.304 -10.861 1.00 84.12 131 GLY A C 1
ATOM 951 O O . GLY A 1 131 ? -8.311 1.378 -10.280 1.00 84.12 131 GLY A O 1
ATOM 952 N N . GLU A 1 132 ? -6.711 0.162 -11.296 1.00 83.56 132 GLU A N 1
ATOM 953 C CA . GLU A 1 132 ? -7.331 -1.142 -11.118 1.00 83.56 132 GLU A CA 1
ATOM 954 C C . GLU A 1 132 ? -6.336 -2.093 -10.459 1.00 83.56 132 GLU A C 1
ATOM 956 O O . GLU A 1 132 ? -5.211 -2.227 -10.932 1.00 83.56 132 GLU A O 1
ATOM 961 N N . ILE A 1 133 ? -6.773 -2.794 -9.411 1.00 83.31 133 ILE A N 1
ATOM 962 C CA . ILE A 1 133 ? -6.060 -3.934 -8.824 1.00 83.31 133 ILE A CA 1
ATOM 963 C C . ILE A 1 133 ? -6.839 -5.197 -9.184 1.00 83.31 133 ILE A C 1
ATOM 965 O O . ILE A 1 133 ? -8.038 -5.310 -8.906 1.00 83.31 133 ILE A O 1
ATOM 969 N N . LEU A 1 134 ? -6.168 -6.148 -9.822 1.00 83.94 134 LEU A N 1
ATOM 970 C CA . LEU A 1 134 ? -6.739 -7.413 -10.259 1.00 83.94 134 LEU A CA 1
ATOM 971 C C . LEU A 1 134 ? -6.162 -8.565 -9.440 1.00 83.94 134 LEU A C 1
ATOM 973 O O . LEU A 1 134 ? -4.953 -8.759 -9.404 1.00 83.94 134 LEU A O 1
ATOM 977 N N . PHE A 1 135 ? -7.059 -9.363 -8.864 1.00 84.00 135 PHE A N 1
ATOM 978 C CA . PHE A 1 135 ? -6.757 -10.620 -8.186 1.00 84.00 135 PHE A CA 1
ATOM 979 C C . PHE A 1 135 ? -7.222 -11.785 -9.068 1.00 84.00 135 PHE A C 1
ATOM 981 O O . PHE A 1 135 ? -8.413 -11.888 -9.381 1.00 84.00 135 PHE A O 1
ATOM 988 N N . GLU A 1 136 ? -6.297 -12.648 -9.481 1.00 82.94 136 GLU A N 1
ATOM 989 C CA . GLU A 1 136 ? -6.564 -13.840 -10.287 1.00 82.94 136 GLU A CA 1
ATOM 990 C C . GLU A 1 136 ? -6.349 -15.107 -9.457 1.00 82.94 136 GLU A C 1
ATOM 992 O O . GLU A 1 136 ? -5.250 -15.367 -8.978 1.00 82.94 136 GLU A O 1
ATOM 997 N N . PHE A 1 137 ? -7.401 -15.913 -9.324 1.00 80.81 137 PHE A N 1
ATOM 998 C CA . PHE A 1 137 ? -7.375 -17.186 -8.608 1.00 80.81 137 PHE A CA 1
ATOM 999 C C . PHE A 1 137 ? -7.336 -18.333 -9.621 1.00 80.81 137 PHE A C 1
ATOM 1001 O O . PHE A 1 137 ? -8.178 -18.400 -10.522 1.00 80.81 137 PHE A O 1
ATOM 1008 N N . ASP A 1 138 ? -6.387 -19.252 -9.466 1.00 81.44 138 ASP A N 1
ATOM 1009 C CA . ASP A 1 138 ? -6.222 -20.413 -10.353 1.00 81.44 138 ASP A CA 1
ATOM 1010 C C . ASP A 1 138 ? -7.236 -21.541 -10.071 1.00 81.44 138 ASP A C 1
ATOM 1012 O O . ASP A 1 138 ? -7.426 -22.466 -10.868 1.00 81.44 138 ASP A O 1
ATOM 1016 N N . SER A 1 139 ? -7.924 -21.442 -8.937 1.00 78.44 139 SER A N 1
ATOM 1017 C CA . SER A 1 139 ? -8.896 -22.396 -8.434 1.00 78.44 139 SER A CA 1
ATOM 1018 C C . SER A 1 139 ? -10.036 -21.673 -7.703 1.00 78.44 139 SER A C 1
ATOM 1020 O O . SER A 1 139 ? -9.882 -20.528 -7.274 1.00 78.44 139 SER A O 1
ATOM 1022 N N . PRO A 1 140 ? -11.230 -22.287 -7.581 1.00 77.88 140 PRO A N 1
ATOM 1023 C CA . PRO A 1 140 ? -12.327 -21.678 -6.839 1.00 77.88 140 PRO A CA 1
ATOM 1024 C C . PRO A 1 140 ? -11.926 -21.390 -5.388 1.00 77.88 140 PRO A C 1
ATOM 1026 O O . PRO A 1 140 ? -11.613 -22.315 -4.639 1.00 77.88 140 PRO A O 1
ATOM 1029 N N . PHE A 1 141 ? -11.995 -20.121 -4.992 1.00 69.75 141 PHE A N 1
ATOM 1030 C CA . PHE A 1 141 ? -11.639 -19.656 -3.654 1.00 69.75 141 PHE A CA 1
ATOM 1031 C C . PHE A 1 141 ? -12.864 -19.091 -2.926 1.00 69.75 141 PHE A C 1
ATOM 1033 O O . PHE A 1 141 ? -13.787 -18.566 -3.555 1.00 69.75 141 PHE A O 1
ATOM 1040 N N . ILE A 1 142 ? -12.889 -19.204 -1.596 1.00 72.31 142 ILE A N 1
ATOM 1041 C CA . ILE A 1 142 ? -13.898 -18.545 -0.758 1.00 72.31 142 ILE A CA 1
ATOM 1042 C C . ILE A 1 142 ? -13.269 -17.277 -0.198 1.00 72.31 142 ILE A C 1
ATOM 1044 O O . ILE A 1 142 ? -12.325 -17.342 0.582 1.00 72.31 142 ILE A O 1
ATOM 1048 N N . ILE A 1 143 ? -13.818 -16.133 -0.588 1.00 68.44 143 ILE A N 1
ATOM 1049 C CA . ILE A 1 143 ? -13.445 -14.833 -0.035 1.00 68.44 143 ILE A CA 1
ATOM 1050 C C . ILE A 1 143 ? -14.350 -14.576 1.174 1.00 68.44 143 ILE A C 1
ATOM 1052 O O . ILE A 1 143 ? -15.571 -14.542 1.021 1.00 68.44 143 ILE A O 1
ATOM 1056 N N . ASP A 1 144 ? -13.754 -14.448 2.361 1.00 64.88 144 ASP A N 1
ATOM 1057 C CA . ASP A 1 144 ? -14.480 -14.149 3.609 1.00 64.88 144 ASP A CA 1
ATOM 1058 C C . ASP A 1 144 ? -14.664 -12.639 3.825 1.00 64.88 144 ASP A C 1
ATOM 1060 O O . ASP A 1 144 ? -15.699 -12.183 4.305 1.00 64.88 144 ASP A O 1
ATOM 1064 N N . TYR A 1 145 ? -13.661 -11.844 3.447 1.00 63.91 145 TYR A N 1
ATOM 1065 C CA . TYR A 1 145 ? -13.769 -10.394 3.362 1.00 63.91 145 TYR A CA 1
ATOM 1066 C C . TYR A 1 145 ? -12.690 -9.821 2.435 1.00 63.91 145 TYR A C 1
ATOM 1068 O O . TYR A 1 145 ? -11.631 -10.410 2.240 1.00 63.91 145 TYR A O 1
ATOM 1076 N N . ILE A 1 146 ? -12.983 -8.655 1.864 1.00 68.31 146 ILE A N 1
ATOM 1077 C CA . ILE A 1 146 ? -12.010 -7.735 1.271 1.00 68.31 146 ILE A CA 1
ATOM 1078 C C . ILE A 1 146 ? -12.315 -6.404 1.922 1.00 68.31 146 ILE A C 1
ATOM 1080 O O . ILE A 1 146 ? -13.478 -6.008 1.894 1.00 68.31 146 ILE A O 1
ATOM 1084 N N . THR A 1 147 ? -11.311 -5.730 2.465 1.00 72.75 147 THR A N 1
ATOM 1085 C CA . THR A 1 147 ? -11.467 -4.357 2.942 1.00 72.75 147 THR A CA 1
ATOM 1086 C C . THR A 1 147 ? -10.800 -3.433 1.939 1.00 72.75 147 THR A C 1
ATOM 1088 O O . THR A 1 147 ? -9.634 -3.620 1.594 1.00 72.75 147 THR A O 1
ATOM 1091 N N . ILE A 1 148 ? -11.558 -2.451 1.465 1.00 74.06 148 ILE A N 1
ATOM 1092 C CA . ILE A 1 148 ? -11.071 -1.405 0.572 1.00 74.06 148 ILE A CA 1
ATOM 1093 C C . ILE A 1 148 ? -11.070 -0.104 1.369 1.00 74.06 148 ILE A C 1
ATOM 1095 O O . ILE A 1 148 ? -12.028 0.192 2.086 1.00 74.06 148 ILE A O 1
ATOM 1099 N N . MET A 1 149 ? -9.980 0.641 1.257 1.00 73.25 149 MET A N 1
ATOM 1100 C CA . MET A 1 149 ? -9.846 1.990 1.780 1.00 73.25 149 MET A CA 1
ATOM 1101 C C . MET A 1 149 ? -9.790 2.955 0.604 1.00 73.25 149 MET A C 1
ATOM 1103 O O . MET A 1 149 ? -8.993 2.773 -0.311 1.00 73.25 149 MET A O 1
ATOM 1107 N N . ASP A 1 150 ? -10.673 3.943 0.643 1.00 68.94 150 ASP A N 1
ATOM 1108 C CA . ASP A 1 150 ? -10.864 4.967 -0.378 1.00 68.94 150 ASP A CA 1
ATOM 1109 C C . ASP A 1 150 ? -11.149 6.295 0.330 1.00 68.94 150 ASP A C 1
ATOM 1111 O O . ASP A 1 150 ? -11.831 6.327 1.364 1.00 68.94 150 ASP A O 1
ATOM 1115 N N . ILE A 1 151 ? -10.596 7.373 -0.210 1.00 63.09 151 ILE A N 1
ATOM 1116 C CA . ILE A 1 151 ? -10.419 8.657 0.464 1.00 63.09 151 ILE A CA 1
ATOM 1117 C C . ILE A 1 151 ? -10.564 9.831 -0.512 1.00 63.09 151 ILE A C 1
ATOM 1119 O O . ILE A 1 151 ? -9.675 10.659 -0.686 1.00 63.09 151 ILE A O 1
ATOM 1123 N N . ASP A 1 152 ? -11.733 9.995 -1.121 1.00 54.91 152 ASP A N 1
ATOM 1124 C CA . ASP A 1 152 ? -11.996 11.242 -1.837 1.00 54.91 152 ASP A CA 1
ATOM 1125 C C . ASP A 1 152 ? -12.126 12.414 -0.831 1.00 54.91 152 ASP A C 1
ATOM 1127 O O . ASP A 1 152 ? -13.076 12.488 -0.043 1.00 54.91 152 ASP A O 1
ATOM 1131 N N . LYS A 1 153 ? -11.195 13.388 -0.895 1.00 46.47 153 LYS A N 1
ATOM 1132 C CA . LYS A 1 153 ? -11.127 14.641 -0.088 1.00 46.47 153 LYS A CA 1
ATOM 1133 C C . LYS A 1 153 ? -12.392 15.526 -0.133 1.00 46.47 153 LYS A C 1
ATOM 1135 O O . LYS A 1 153 ? -12.422 16.606 0.461 1.00 46.47 153 LYS A O 1
ATOM 1140 N N . VAL A 1 154 ? -13.461 15.111 -0.814 1.00 39.47 154 VAL A N 1
ATOM 1141 C CA . VAL A 1 154 ? -14.728 15.841 -0.889 1.00 39.47 154 VAL A CA 1
ATOM 1142 C C . VAL A 1 154 ? -15.905 14.888 -0.721 1.00 39.47 154 VAL A C 1
ATOM 1144 O O . VAL A 1 154 ? -16.148 14.020 -1.553 1.00 39.47 154 VAL A O 1
ATOM 1147 N N . ALA A 1 155 ? -16.704 15.120 0.320 1.00 36.56 155 ALA A N 1
ATOM 1148 C CA . ALA A 1 155 ? -17.991 14.470 0.528 1.00 36.56 155 ALA A CA 1
ATOM 1149 C C . ALA A 1 155 ? -18.993 14.841 -0.588 1.00 36.56 155 ALA A C 1
ATOM 1151 O O . ALA A 1 155 ? -19.871 15.684 -0.406 1.00 36.56 155 ALA A O 1
ATOM 1152 N N . PHE A 1 156 ? -18.885 14.208 -1.755 1.00 33.22 156 PHE A N 1
ATOM 1153 C CA . PHE A 1 156 ? -19.890 14.253 -2.816 1.00 33.22 156 PHE A CA 1
ATOM 1154 C C . PHE A 1 156 ? -20.479 12.863 -3.039 1.00 33.22 156 PHE A C 1
ATOM 1156 O O . PHE A 1 156 ? -20.167 12.201 -4.009 1.00 33.22 156 PHE A O 1
ATOM 1163 N N . SER A 1 157 ? -21.385 12.436 -2.154 1.00 34.72 157 SER A N 1
ATOM 1164 C CA . SER A 1 157 ? -22.423 11.409 -2.401 1.00 34.72 157 SER A CA 1
ATOM 1165 C C . SER A 1 157 ? -22.054 10.106 -3.147 1.00 34.72 157 SER A C 1
ATOM 1167 O O . SER A 1 157 ? -22.954 9.426 -3.636 1.00 34.72 157 SER A O 1
ATOM 1169 N N . SER A 1 158 ? -20.788 9.709 -3.198 1.00 34.28 158 SER A N 1
ATOM 1170 C CA . SER A 1 158 ? -20.341 8.373 -3.586 1.00 34.28 158 SER A CA 1
ATOM 1171 C C . SER A 1 158 ? -19.319 7.906 -2.563 1.00 34.28 158 SER A C 1
ATOM 1173 O O . SER A 1 158 ? -18.125 7.967 -2.773 1.00 34.28 158 SER A O 1
ATOM 1175 N N . SER A 1 159 ? -19.864 7.541 -1.405 1.00 36.66 159 SER A N 1
ATOM 1176 C CA . SER A 1 159 ? -19.402 6.491 -0.502 1.00 36.66 159 SER A CA 1
ATOM 1177 C C . SER A 1 159 ? -17.950 6.022 -0.641 1.00 36.66 159 SER A C 1
ATOM 1179 O O . SER A 1 159 ? -17.678 5.176 -1.487 1.00 36.66 159 SER A O 1
ATOM 1181 N N . GLY A 1 160 ? -17.098 6.419 0.313 1.00 36.59 160 GLY A N 1
ATOM 1182 C CA . GLY A 1 160 ? -15.931 5.614 0.670 1.00 36.59 160 GLY A CA 1
ATOM 1183 C C . GLY A 1 160 ? -16.392 4.180 0.946 1.00 36.59 160 GLY A C 1
ATOM 1184 O O . GLY A 1 160 ? -17.341 3.944 1.709 1.00 36.59 160 GLY A O 1
ATOM 1185 N N . ALA A 1 161 ? -15.816 3.228 0.224 1.00 35.88 161 ALA A N 1
ATOM 1186 C CA . ALA A 1 161 ? -16.298 1.858 0.191 1.00 35.88 161 ALA A CA 1
ATOM 1187 C C . ALA A 1 161 ? -15.528 0.974 1.176 1.00 35.88 161 ALA A C 1
ATOM 1189 O O . ALA A 1 161 ? -14.720 0.155 0.764 1.00 35.88 161 ALA A O 1
ATOM 1190 N N . ILE A 1 162 ? -15.862 1.035 2.468 1.00 36.62 162 ILE A N 1
ATOM 1191 C CA . ILE A 1 162 ? -15.563 -0.094 3.362 1.00 36.62 162 ILE A CA 1
ATOM 1192 C C . ILE A 1 162 ? -16.625 -1.168 3.095 1.00 36.62 162 ILE A C 1
ATOM 1194 O O . ILE A 1 162 ? -17.702 -1.179 3.695 1.00 36.62 162 ILE A O 1
ATOM 1198 N N . GLY A 1 163 ? -16.371 -2.026 2.110 1.00 33.59 163 GLY A N 1
ATOM 1199 C CA . GLY A 1 163 ? -17.173 -3.224 1.867 1.00 33.59 163 GLY A CA 1
ATOM 1200 C C . GLY A 1 163 ? -16.676 -4.385 2.725 1.00 33.59 163 GLY A C 1
ATOM 1201 O O . GLY A 1 163 ? -15.484 -4.505 2.953 1.00 33.59 163 GLY A O 1
ATOM 1202 N N . ARG A 1 164 ? -17.576 -5.259 3.186 1.00 35.88 164 ARG A N 1
ATOM 1203 C CA . ARG A 1 164 ? -17.243 -6.602 3.690 1.00 35.88 164 ARG A CA 1
ATOM 1204 C C . ARG A 1 164 ? -17.915 -7.606 2.760 1.00 35.88 164 ARG A C 1
ATOM 1206 O O . ARG A 1 164 ? -19.130 -7.553 2.583 1.00 35.88 164 ARG A O 1
ATOM 1213 N N . ILE A 1 165 ? -17.136 -8.481 2.130 1.00 39.44 165 ILE A N 1
ATOM 1214 C CA . ILE A 1 165 ? -17.640 -9.473 1.168 1.00 39.44 165 ILE A CA 1
ATOM 1215 C C . ILE A 1 165 ? -17.871 -10.803 1.885 1.00 39.44 165 ILE A C 1
ATOM 1217 O O . ILE A 1 165 ? -16.951 -11.596 1.964 1.00 39.44 165 ILE A O 1
ATOM 1221 N N . GLU A 1 166 ? -19.089 -11.074 2.358 1.00 35.16 166 GLU A N 1
ATOM 1222 C CA . GLU A 1 166 ? -19.448 -12.396 2.898 1.00 35.16 166 GLU A CA 1
ATOM 1223 C C . GLU A 1 166 ? -20.043 -13.284 1.785 1.00 35.16 166 GLU A C 1
ATOM 1225 O O . GLU A 1 166 ? -21.087 -12.958 1.210 1.00 35.16 166 GLU A O 1
ATOM 1230 N N . TYR A 1 167 ? -19.405 -14.418 1.463 1.00 38.94 167 TYR A N 1
ATOM 1231 C CA . TYR A 1 167 ? -19.966 -15.411 0.535 1.00 38.94 167 TYR A CA 1
ATOM 1232 C C . TYR A 1 167 ? -20.670 -16.560 1.272 1.00 38.94 167 TYR A C 1
ATOM 1234 O O . TYR A 1 167 ? -20.077 -17.256 2.095 1.00 38.94 167 TYR A O 1
ATOM 1242 N N . HIS A 1 168 ? -21.934 -16.816 0.911 1.00 40.41 168 HIS A N 1
ATOM 1243 C CA . HIS A 1 168 ? -22.699 -17.972 1.380 1.00 40.41 168 HIS A CA 1
ATOM 1244 C C . HIS A 1 168 ? -22.778 -19.060 0.289 1.00 40.41 168 HIS A C 1
ATOM 1246 O O . HIS A 1 168 ? -23.323 -18.806 -0.786 1.00 40.41 168 HIS A O 1
ATOM 1252 N N . PRO A 1 169 ? -22.310 -20.294 0.558 1.00 40.94 169 PRO A N 1
ATOM 1253 C CA . PRO A 1 169 ? -22.105 -21.340 -0.453 1.00 40.94 169 PRO A CA 1
ATOM 1254 C C . PRO A 1 169 ? -23.384 -21.987 -1.022 1.00 40.94 169 PRO A C 1
ATOM 1256 O O . PRO A 1 169 ? -23.299 -22.912 -1.826 1.00 40.94 169 PRO A O 1
ATOM 1259 N N . GLU A 1 170 ? -24.571 -21.521 -0.633 1.00 44.72 170 GLU A N 1
ATOM 1260 C CA . GLU A 1 170 ? -25.857 -22.162 -0.954 1.00 44.72 170 GLU A CA 1
ATOM 1261 C C . GLU A 1 170 ? -26.511 -21.629 -2.251 1.00 44.72 170 GLU A C 1
ATOM 1263 O O . GLU A 1 170 ? -27.549 -22.139 -2.673 1.00 44.72 170 GLU A O 1
ATOM 1268 N N . THR A 1 171 ? -25.931 -20.631 -2.933 1.00 39.41 171 THR A N 1
ATOM 1269 C CA . THR A 1 171 ? -26.495 -20.075 -4.180 1.00 39.41 171 THR A CA 1
ATOM 1270 C C . THR A 1 171 ? -25.425 -19.826 -5.247 1.00 39.41 171 THR A C 1
ATOM 1272 O O . THR A 1 171 ? -24.357 -19.319 -4.938 1.00 39.41 171 THR A O 1
ATOM 1275 N N . GLN A 1 172 ? -25.745 -20.200 -6.497 1.00 36.75 172 GLN A N 1
ATOM 1276 C CA . GLN A 1 172 ? -25.000 -19.996 -7.761 1.00 36.75 172 GLN A CA 1
ATOM 1277 C C . GLN A 1 172 ? -24.179 -18.690 -7.818 1.00 36.75 172 GLN A C 1
ATOM 1279 O O . GLN A 1 172 ? -24.610 -17.718 -7.205 1.00 36.75 172 GLN A O 1
ATOM 1284 N N . PRO A 1 173 ? -23.081 -18.616 -8.609 1.00 38.31 173 PRO A N 1
ATOM 1285 C CA . PRO A 1 173 ? -22.209 -17.439 -8.680 1.00 38.31 173 PRO A CA 1
ATOM 1286 C C . PRO A 1 173 ? -23.012 -16.176 -9.007 1.00 38.31 173 PRO A C 1
ATOM 1288 O O . PRO A 1 173 ? -23.390 -15.916 -10.151 1.00 38.31 173 PRO A O 1
ATOM 1291 N N . THR A 1 174 ? -23.320 -15.410 -7.967 1.00 36.28 174 THR A N 1
ATOM 1292 C CA . THR A 1 174 ? -24.053 -14.154 -8.071 1.00 36.28 174 THR A CA 1
ATOM 1293 C C . THR A 1 174 ? -23.066 -13.054 -8.453 1.00 36.28 174 THR A C 1
ATOM 1295 O O . THR A 1 174 ? -21.994 -12.983 -7.852 1.00 36.28 174 THR A O 1
ATOM 1298 N N . PRO A 1 175 ? -23.398 -12.166 -9.406 1.00 33.44 175 PRO A N 1
ATOM 1299 C CA . PRO A 1 175 ? -22.614 -10.961 -9.646 1.00 33.44 175 PRO A CA 1
ATOM 1300 C C . PRO A 1 175 ? -22.430 -10.175 -8.343 1.00 33.44 175 PRO A C 1
ATOM 1302 O O . PRO A 1 175 ? -23.415 -9.856 -7.670 1.00 33.44 175 PRO A O 1
ATOM 1305 N N . ILE A 1 176 ? -21.175 -9.877 -8.004 1.00 37.66 176 ILE A N 1
ATOM 1306 C CA . ILE A 1 176 ? -20.799 -9.100 -6.821 1.00 37.66 176 ILE A CA 1
ATOM 1307 C C . ILE A 1 176 ? -21.363 -7.685 -6.988 1.00 37.66 176 ILE A C 1
ATOM 1309 O O . ILE A 1 176 ? -21.065 -6.998 -7.965 1.00 37.66 176 ILE A O 1
ATOM 1313 N N . LYS A 1 177 ? -22.211 -7.259 -6.050 1.00 30.64 177 LYS A N 1
ATOM 1314 C CA . LYS A 1 177 ? -22.717 -5.887 -5.962 1.00 30.64 177 LYS A CA 1
ATOM 1315 C C . LYS A 1 177 ? -22.128 -5.256 -4.712 1.00 30.64 177 LYS A C 1
ATOM 1317 O O . LYS A 1 177 ? -22.452 -5.707 -3.618 1.00 30.64 177 LYS A O 1
ATOM 1322 N N . PHE A 1 178 ? -21.316 -4.214 -4.862 1.00 35.09 178 PHE A N 1
ATOM 1323 C CA . PHE A 1 178 ? -20.949 -3.382 -3.721 1.00 35.09 178 PHE A CA 1
ATOM 1324 C C . PHE A 1 178 ? -22.182 -2.612 -3.266 1.00 35.09 178 PHE A C 1
ATOM 1326 O O . PHE A 1 178 ? -22.793 -1.872 -4.041 1.00 35.09 178 PHE A O 1
ATOM 1333 N N . ASN A 1 179 ? -22.580 -2.825 -2.019 1.00 28.80 179 ASN A N 1
ATOM 1334 C CA . ASN A 1 179 ? -23.487 -1.938 -1.319 1.00 28.80 179 ASN A CA 1
ATOM 1335 C C . ASN A 1 179 ? -22.655 -1.026 -0.417 1.00 28.80 179 ASN A C 1
ATOM 1337 O O . ASN A 1 179 ? -21.664 -1.420 0.186 1.00 28.80 179 ASN A O 1
ATOM 1341 N N . THR A 1 180 ? -23.056 0.229 -0.348 1.00 28.89 180 THR A N 1
ATOM 1342 C CA . THR A 1 180 ? -22.304 1.279 0.322 1.00 28.89 180 THR A CA 1
ATOM 1343 C C . THR A 1 180 ? -22.605 1.357 1.818 1.00 28.89 180 THR A C 1
ATOM 1345 O O . THR A 1 180 ? -22.909 2.444 2.279 1.00 28.89 180 THR A O 1
ATOM 1348 N N . TRP A 1 181 ? -22.613 0.264 2.602 1.00 35.62 181 TRP A N 1
ATOM 1349 C CA . TRP A 1 181 ? -23.059 0.358 4.012 1.00 35.62 181 TRP A CA 1
ATOM 1350 C C . TRP A 1 181 ? -22.524 -0.719 4.977 1.00 35.62 181 TRP A C 1
ATOM 1352 O O . TRP A 1 181 ? -22.821 -1.894 4.805 1.00 35.62 181 TRP A O 1
ATOM 1362 N N . GLY A 1 182 ? -21.913 -0.258 6.080 1.00 31.91 182 GLY A N 1
ATOM 1363 C CA . GLY A 1 182 ? -22.289 -0.572 7.472 1.00 31.91 182 GLY A CA 1
ATOM 1364 C C . GLY A 1 182 ? -21.860 -1.910 8.096 1.00 31.91 182 GLY A C 1
ATOM 1365 O O . GLY A 1 182 ? -22.203 -2.988 7.624 1.00 31.91 182 GLY A O 1
ATOM 1366 N N . THR A 1 183 ? -21.215 -1.826 9.264 1.00 27.06 183 THR A N 1
ATOM 1367 C CA . THR A 1 183 ? -20.893 -2.941 10.169 1.00 27.06 183 THR A CA 1
ATOM 1368 C C . THR A 1 183 ? -22.142 -3.744 10.559 1.00 27.06 183 THR A C 1
ATOM 1370 O O . THR A 1 183 ? -23.046 -3.223 11.216 1.00 27.06 183 THR A O 1
ATOM 1373 N N . ILE A 1 184 ? -22.175 -5.043 10.246 1.00 27.83 184 ILE A N 1
ATOM 1374 C CA . ILE A 1 184 ? -23.130 -5.981 10.852 1.00 27.83 184 ILE A CA 1
ATOM 1375 C C . ILE A 1 184 ? -22.506 -6.498 12.150 1.00 27.83 184 ILE A C 1
ATOM 1377 O O . ILE A 1 184 ? -21.590 -7.320 12.130 1.00 27.83 184 ILE A O 1
ATOM 1381 N N . LYS A 1 185 ? -23.000 -6.022 13.299 1.00 27.64 185 LYS A N 1
ATOM 1382 C CA . LYS A 1 185 ? -22.761 -6.715 14.573 1.00 27.64 185 LYS A CA 1
ATOM 1383 C C . LYS A 1 185 ? -23.562 -8.022 14.565 1.00 27.64 185 LYS A C 1
ATOM 1385 O O . LYS A 1 185 ? -24.728 -7.982 14.166 1.00 27.64 185 LYS A O 1
ATOM 1390 N N . PRO A 1 186 ? -23.004 -9.153 15.032 1.00 27.64 186 PRO A N 1
ATOM 1391 C CA . PRO A 1 186 ? -23.804 -10.340 15.289 1.00 27.64 186 PRO A CA 1
ATOM 1392 C C . PRO A 1 186 ? -24.892 -9.967 16.299 1.00 27.64 186 PRO A C 1
ATOM 1394 O O . PRO A 1 186 ? -24.588 -9.644 17.445 1.00 27.64 186 PRO A O 1
ATOM 1397 N N . SER A 1 187 ? -26.156 -9.957 15.879 1.00 35.31 187 SER A N 1
ATOM 1398 C CA . SER A 1 187 ? -27.252 -10.036 16.837 1.00 35.31 187 SER A CA 1
ATOM 1399 C C . SER A 1 187 ? -27.266 -11.455 17.391 1.00 35.31 187 SER A C 1
ATOM 1401 O O . SER A 1 187 ? -27.234 -12.413 16.613 1.00 35.31 187 SER A O 1
ATOM 1403 N N . ASP A 1 188 ? -27.288 -11.544 18.715 1.00 30.53 188 ASP A N 1
ATOM 1404 C CA . ASP A 1 188 ? -27.320 -12.749 19.537 1.00 30.53 188 ASP A CA 1
ATOM 1405 C C . ASP A 1 188 ? -28.086 -13.930 18.916 1.00 30.53 188 ASP A C 1
ATOM 1407 O O . ASP A 1 188 ? -29.217 -13.788 18.438 1.00 30.53 188 ASP A O 1
ATOM 1411 N N . ARG A 1 189 ? -27.466 -15.115 18.976 1.00 37.31 189 ARG A N 1
ATOM 1412 C CA . ARG A 1 189 ? -28.200 -16.385 18.981 1.00 37.31 189 ARG A CA 1
ATOM 1413 C C . ARG A 1 189 ? -28.717 -16.673 20.382 1.00 37.31 189 ARG A C 1
ATOM 1415 O O . ARG A 1 189 ? -27.937 -16.455 21.334 1.00 37.31 189 ARG A O 1
#

pLDDT: mean 72.49, std 22.45, range [27.06, 94.38]

Radius of gyration: 16.85 Å; chains: 1; bounding box: 48×38×36 Å

Sequence (189 aa):
MFSFSSAAVVQDFGSYGDPPAGTVIFGDHPYGIPADGTFFPDFIVSAVNHGNGPQSLIIFDSSHPTGDDFDLGTPNETCDPPGPGQGQGGEQGQQGENCEPLYNLLIIAENIVDANGDGRVDDPDDDAGGGEILFEFDSPFIIDYITIMDIDKVAFSSSGAIGRIEYHPETQPTPIKFNTWGTIKPSDR